Protein AF-A0A1W0WNL1-F1 (afdb_monomer_lite)

Organism: Hypsibius exemplaris (NCBI:txid2072580)

pLDDT: mean 85.5, std 13.94, range [34.88, 98.44]

Foldseek 3Di:
DDPPVVVPDDDDDDLVCQLVVCCVVQLADPCLVVLVVVLLVLQQVLVVVLCVLVVVDDCVVLVHDPHSNPDALVNLVVSLVSQLPDPVFVDADPVRHTPDPSNNSSVVSNVSCPVRVSRSSVVSVVVCCCVPPVVVVVVVVVVVVVVVVVVVVVVVVVVVVVVVVVVVVVVVVLVVVVVVPQPCVPPVDDSVVSVVVVVVCVVVVVVVVCVVCVVCVVVVVVVVVVVVCVVVVPWDADPVGDTDDDDDDDD

Sequence (251 aa):
MASGDAQNIPIDIHLGQLSDWIVTRRHCPKDWIVNLQKIREKLAVLYPAVLTALPNLSVETEGLPQLASELTYLHCKTLSQALADTTEHGGKNLLGQYQSSVMKDLAEVLKLYEKDSIYLAETAQVLYRNITYDVPFLKKQMQKLDQTAAELSKKRTDSLKSATDFRDQYQKECASLHRWGCQAFSSGVDIRDELLTGAKILPQLYDNIATKTAVLEKVCRYVEEFITAVHKGEWVKDQSGKSIFAFIYII

InterPro domains:
  IPR008491 CDK5 regulatory subunit-associated protein 3 [PF05600] (7-236)
  IPR008491 CDK5 regulatory subunit-associated protein 3 [PTHR14894] (5-233)

Radius of gyration: 50.92 Å; chains: 1; bounding box: 112×49×144 Å

Secondary structure (DSSP, 8-state):
--TTGGG-PPPP--GGGHHHHHHHTTSS-TTHHHHHHHHHHHHHHHHHHHHHH-TT--TTTTT--SSGGG--HHHHHHHHHHHHHSTTTS-B-TTS-BSSHHHHHHHHHHHHHHGGGHHHHHHHHHHHHIIIIIHHHHHHHHHHHHHHHHHHHHHHHHHHHHHHHHHHHHHHHHHHHHHTT--HHHHT--HHHHHHHHHTTHHHHHHHHHHHHTHHHHHHHHHHHHHHHHHHT--EE-TTS-EE-------

Structure (mmCIF, N/CA/C/O backbone):
data_AF-A0A1W0WNL1-F1
#
_entry.id   AF-A0A1W0WNL1-F1
#
loop_
_atom_site.group_PDB
_atom_site.id
_atom_site.type_symbol
_atom_site.label_atom_id
_atom_site.label_alt_id
_atom_site.label_comp_id
_atom_site.label_asym_id
_atom_site.label_entity_id
_atom_site.label_seq_id
_atom_site.pdbx_PDB_ins_code
_atom_site.Cartn_x
_atom_site.Cartn_y
_atom_site.Cartn_z
_atom_site.occupancy
_atom_site.B_iso_or_equiv
_atom_site.auth_seq_id
_atom_site.auth_comp_id
_atom_site.auth_asym_id
_atom_site.auth_atom_id
_atom_site.pdbx_PDB_model_num
ATOM 1 N N . MET A 1 1 ? -46.765 -24.151 13.493 1.00 47.38 1 MET A N 1
ATOM 2 C CA . MET A 1 1 ? -45.473 -23.705 12.931 1.00 47.38 1 MET A CA 1
ATOM 3 C C . MET A 1 1 ? -44.510 -23.575 14.089 1.00 47.38 1 MET A C 1
ATOM 5 O O . MET A 1 1 ? -44.872 -22.951 15.081 1.00 47.38 1 MET A O 1
ATOM 9 N N . ALA A 1 2 ? -43.402 -24.310 14.036 1.00 46.94 2 ALA A N 1
ATOM 10 C CA . ALA A 1 2 ? -42.512 -24.494 15.172 1.00 46.94 2 ALA A CA 1
ATOM 11 C C . ALA A 1 2 ? -41.805 -23.172 15.502 1.00 46.94 2 ALA A C 1
ATOM 13 O O . ALA A 1 2 ? -41.370 -22.445 14.614 1.00 46.94 2 ALA A O 1
ATOM 14 N N . SER A 1 3 ? -41.6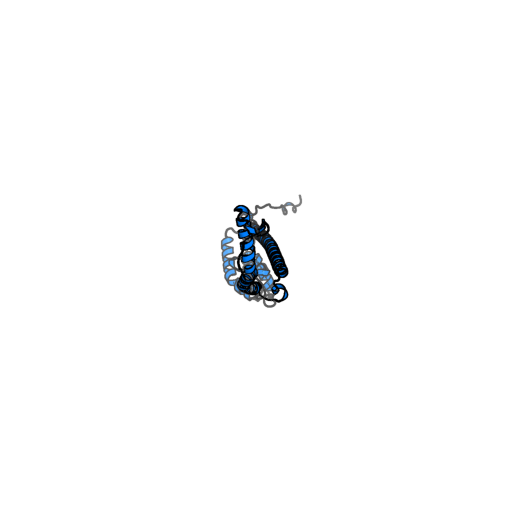83 -22.869 16.787 1.00 54.84 3 SER A N 1
ATOM 15 C CA . SER A 1 3 ? -41.098 -21.649 17.356 1.00 54.84 3 SER A CA 1
ATOM 16 C C . SER A 1 3 ? -39.624 -21.389 16.991 1.00 54.84 3 SER A C 1
ATOM 18 O O . SER A 1 3 ? -39.095 -20.345 17.363 1.00 54.84 3 SER A O 1
ATOM 20 N N . GLY A 1 4 ? -38.969 -22.295 16.254 1.00 56.66 4 GLY A N 1
ATOM 21 C CA . GLY A 1 4 ? -37.593 -22.146 15.768 1.00 56.66 4 GLY A CA 1
ATOM 22 C C . GLY A 1 4 ? -37.453 -21.377 14.447 1.00 56.66 4 GLY A C 1
ATOM 23 O O . GLY A 1 4 ? -36.440 -20.712 14.248 1.00 56.66 4 GLY A O 1
ATOM 24 N N . ASP A 1 5 ? -38.467 -21.386 13.574 1.00 57.69 5 ASP A N 1
ATOM 25 C CA . ASP A 1 5 ? -38.330 -20.827 12.214 1.00 57.69 5 ASP A CA 1
ATOM 26 C C . ASP A 1 5 ? -38.381 -19.288 12.184 1.00 57.69 5 ASP A C 1
ATOM 28 O O . ASP A 1 5 ? -37.849 -18.654 11.277 1.00 57.69 5 ASP A O 1
ATOM 32 N N . ALA A 1 6 ? -38.975 -18.663 13.205 1.00 61.12 6 ALA A N 1
ATOM 33 C CA . ALA A 1 6 ? -39.085 -17.206 13.304 1.00 61.12 6 ALA A CA 1
ATOM 34 C C . ALA A 1 6 ? -37.787 -16.511 13.767 1.00 61.12 6 ALA A C 1
ATOM 36 O O . ALA A 1 6 ? -37.676 -15.294 13.634 1.00 61.12 6 ALA A O 1
ATOM 37 N N . GLN A 1 7 ? -36.812 -17.249 14.314 1.00 67.12 7 GLN A N 1
ATOM 38 C CA . GLN A 1 7 ? -35.548 -16.679 14.812 1.00 67.12 7 GLN A CA 1
ATOM 39 C C . GLN A 1 7 ? -34.452 -16.576 13.738 1.00 67.12 7 GLN A C 1
ATOM 41 O O . GLN A 1 7 ? -33.503 -15.823 13.926 1.00 67.12 7 GLN A O 1
ATOM 46 N N . ASN A 1 8 ? -34.596 -17.272 12.606 1.00 73.94 8 ASN A N 1
ATOM 47 C CA . ASN A 1 8 ? -33.598 -17.336 11.528 1.00 73.94 8 ASN A CA 1
ATOM 48 C C . ASN A 1 8 ? -34.054 -16.627 10.242 1.00 73.94 8 ASN A C 1
ATOM 50 O O . ASN A 1 8 ? -33.725 -17.043 9.131 1.00 73.94 8 ASN A O 1
ATOM 54 N N . ILE A 1 9 ? -34.824 -15.548 10.377 1.00 82.25 9 ILE A N 1
ATOM 55 C CA . ILE A 1 9 ? -35.233 -14.746 9.223 1.00 82.25 9 ILE A CA 1
ATOM 56 C C . ILE A 1 9 ? -34.030 -13.898 8.780 1.00 82.25 9 ILE A C 1
ATOM 58 O O . ILE A 1 9 ? -33.530 -13.105 9.584 1.00 82.25 9 ILE A O 1
ATOM 62 N N . PRO A 1 10 ? -33.550 -14.034 7.528 1.00 84.38 10 PRO A N 1
ATOM 63 C CA . PRO A 1 10 ? -32.455 -13.214 7.034 1.00 84.38 10 PRO A CA 1
ATOM 64 C C . PRO A 1 10 ? -32.882 -11.744 7.013 1.00 84.38 10 PRO A C 1
ATOM 66 O O . PRO A 1 10 ? -33.944 -11.398 6.493 1.00 84.38 10 PRO A O 1
ATOM 69 N N . ILE A 1 11 ? -32.048 -10.879 7.588 1.00 85.06 11 ILE A N 1
ATOM 70 C CA . ILE A 1 11 ? -32.252 -9.432 7.571 1.00 85.06 11 ILE A CA 1
ATOM 71 C C . ILE A 1 11 ? -31.339 -8.852 6.498 1.00 85.06 11 ILE A C 1
ATOM 73 O O . ILE A 1 11 ? -30.117 -8.937 6.612 1.00 85.06 11 ILE A O 1
ATOM 77 N N . ASP A 1 12 ? -31.940 -8.254 5.474 1.00 90.88 12 ASP A N 1
ATOM 78 C CA . ASP A 1 12 ? -31.212 -7.477 4.476 1.00 90.88 12 ASP A CA 1
ATOM 79 C C . ASP A 1 12 ? -31.043 -6.034 4.969 1.00 90.88 12 ASP A C 1
ATOM 81 O O . ASP A 1 12 ? -32.001 -5.388 5.409 1.00 90.88 12 ASP A O 1
ATOM 85 N N . ILE A 1 13 ? -29.807 -5.544 4.947 1.00 92.12 13 ILE A N 1
ATOM 86 C CA . ILE A 1 13 ? -29.440 -4.210 5.417 1.00 92.12 13 ILE A CA 1
ATOM 87 C C . ILE A 1 13 ? -28.535 -3.587 4.366 1.00 92.12 13 ILE A C 1
ATOM 89 O O . ILE A 1 13 ? -27.446 -4.086 4.080 1.00 92.12 13 ILE A O 1
ATOM 93 N N . HIS A 1 14 ? -28.951 -2.438 3.838 1.00 94.06 14 HIS A N 1
ATOM 94 C CA . HIS A 1 14 ? -28.109 -1.660 2.943 1.00 94.06 14 HIS A CA 1
ATOM 95 C C . HIS A 1 14 ? -26.817 -1.240 3.661 1.00 94.06 14 HIS A C 1
ATOM 97 O O . HIS A 1 14 ? -26.867 -0.593 4.709 1.00 94.06 14 HIS A O 1
ATOM 103 N N . LEU A 1 15 ? -25.655 -1.545 3.075 1.00 92.94 15 LEU A N 1
ATOM 104 C CA . LEU A 1 15 ? -24.349 -1.340 3.712 1.00 92.94 15 LEU A CA 1
ATOM 105 C C . LEU A 1 15 ? -24.132 0.102 4.202 1.00 92.94 15 LEU A C 1
ATOM 107 O O . LEU A 1 15 ? -23.668 0.311 5.319 1.00 92.94 15 LEU A O 1
ATOM 111 N N . GLY A 1 16 ? -24.516 1.100 3.399 1.00 93.31 16 GLY A N 1
ATOM 112 C CA . GLY A 1 16 ? -24.395 2.516 3.773 1.00 93.31 16 GLY A CA 1
ATOM 113 C C . GLY A 1 16 ? -25.289 2.950 4.938 1.00 93.31 16 GLY A C 1
ATOM 114 O O . GLY A 1 16 ? -25.077 4.019 5.494 1.00 93.31 16 GLY A O 1
ATOM 115 N N . GLN A 1 17 ? -26.268 2.127 5.320 1.00 94.44 17 GLN A N 1
ATOM 116 C CA . GLN A 1 17 ? -27.150 2.353 6.467 1.00 94.44 17 GLN A CA 1
ATOM 117 C C . GLN A 1 17 ? -26.835 1.411 7.636 1.00 94.44 17 GLN A C 1
ATOM 119 O O . GLN A 1 17 ? -27.520 1.465 8.651 1.00 94.44 17 GLN A O 1
ATOM 124 N N . LEU A 1 18 ? -25.817 0.547 7.531 1.00 94.69 18 LEU A N 1
ATOM 125 C CA . LEU A 1 18 ? -25.545 -0.483 8.536 1.00 94.69 18 LEU A CA 1
ATOM 126 C C . LEU A 1 18 ? -25.246 0.115 9.919 1.00 94.69 18 LEU A C 1
ATOM 128 O O . LEU A 1 18 ? -25.804 -0.343 10.912 1.00 94.69 18 LEU A O 1
ATOM 132 N N . SER A 1 19 ? -24.418 1.162 9.988 1.00 92.06 19 SER A N 1
ATOM 133 C CA . SER A 1 19 ? -24.106 1.840 11.258 1.00 92.06 19 SER A CA 1
ATOM 134 C C . SER A 1 19 ? -25.360 2.471 11.886 1.00 92.06 19 SER A C 1
ATOM 136 O O . SER A 1 19 ? -25.667 2.221 13.054 1.00 92.06 19 SER A O 1
ATOM 138 N N . ASP A 1 20 ? -26.162 3.184 11.089 1.00 92.19 20 ASP A N 1
ATOM 139 C CA . ASP A 1 20 ? -27.424 3.786 11.541 1.00 92.19 20 ASP A CA 1
ATOM 140 C C . ASP A 1 20 ? -28.455 2.734 11.964 1.00 92.19 20 ASP A C 1
ATOM 142 O O . ASP A 1 20 ? -29.199 2.930 12.930 1.00 92.19 20 ASP A O 1
ATOM 146 N N . TRP A 1 21 ? -28.497 1.598 11.268 1.00 94.94 21 TRP A N 1
ATOM 147 C CA . TRP A 1 21 ? -29.369 0.475 11.591 1.00 94.94 21 TRP A CA 1
ATOM 148 C C . TRP A 1 21 ? -29.008 -0.123 12.955 1.00 94.94 21 TRP A C 1
ATOM 150 O O . TRP A 1 21 ? -29.901 -0.312 13.787 1.00 94.94 21 TRP A O 1
ATOM 160 N N . ILE A 1 22 ? -27.712 -0.335 13.226 1.00 94.69 22 ILE A N 1
ATOM 161 C CA . ILE A 1 22 ? -27.199 -0.830 14.518 1.00 94.69 22 ILE A CA 1
ATOM 162 C C . ILE A 1 22 ? -27.647 0.102 15.656 1.00 94.69 22 ILE A C 1
ATOM 164 O O . ILE A 1 22 ? -28.156 -0.362 16.681 1.00 94.69 22 ILE A O 1
ATOM 168 N N . VAL A 1 23 ? -27.524 1.418 15.465 1.00 94.75 23 VAL A N 1
ATOM 169 C CA . VAL A 1 23 ? -27.924 2.418 16.468 1.00 94.75 23 VAL A CA 1
ATOM 170 C C . VAL A 1 23 ? -29.446 2.482 16.636 1.00 94.75 23 VAL A C 1
ATOM 172 O O . VAL A 1 23 ? -29.958 2.487 17.757 1.00 94.75 23 VAL A O 1
ATOM 175 N N . THR A 1 24 ? -30.204 2.481 15.538 1.00 94.69 24 THR A N 1
ATOM 176 C CA . THR A 1 24 ? -31.676 2.583 15.555 1.00 94.69 24 THR A CA 1
ATOM 177 C C . THR A 1 24 ? -32.325 1.381 16.242 1.00 94.69 24 THR A C 1
ATOM 179 O O . THR A 1 24 ? -33.322 1.527 16.952 1.00 94.69 24 THR A O 1
ATOM 182 N N . ARG A 1 25 ? -31.733 0.193 16.089 1.00 94.00 25 ARG A N 1
ATOM 183 C CA . ARG A 1 25 ? -32.159 -1.043 16.764 1.00 94.00 25 ARG A CA 1
ATOM 184 C C . ARG A 1 25 ? -31.628 -1.184 18.190 1.00 94.00 25 ARG A C 1
ATOM 186 O O . ARG A 1 25 ? -31.948 -2.169 18.845 1.00 94.00 25 ARG A O 1
ATOM 193 N N . ARG A 1 26 ? -30.900 -0.181 18.697 1.00 93.94 26 ARG A N 1
ATOM 194 C CA . ARG A 1 26 ? -30.325 -0.145 20.052 1.00 93.94 26 ARG A CA 1
ATOM 195 C C . ARG A 1 26 ? -29.300 -1.252 20.316 1.00 93.94 26 ARG A C 1
ATOM 197 O O . ARG A 1 26 ? -29.109 -1.637 21.465 1.00 93.94 26 ARG A O 1
ATOM 204 N N . HIS A 1 27 ? -28.623 -1.741 19.276 1.00 92.75 27 HIS A N 1
ATOM 205 C CA . HIS A 1 27 ? -27.454 -2.608 19.449 1.00 92.75 27 HIS A CA 1
ATOM 206 C C . HIS A 1 27 ? -26.227 -1.815 19.915 1.00 92.75 27 HIS A C 1
ATOM 208 O O . HIS A 1 27 ? -25.358 -2.377 20.570 1.00 92.75 27 HIS A O 1
ATOM 214 N N . CYS A 1 28 ? -26.176 -0.519 19.598 1.00 95.94 28 CYS A N 1
ATOM 215 C CA . CYS A 1 28 ? -25.133 0.413 20.012 1.00 95.94 28 CYS A CA 1
ATOM 216 C C . CYS A 1 28 ? -25.778 1.766 20.375 1.00 95.94 28 CYS A C 1
ATOM 218 O O . CYS A 1 28 ? -26.779 2.143 19.752 1.00 95.94 28 CYS A O 1
ATOM 220 N N . PRO A 1 29 ? -25.286 2.498 21.388 1.00 95.31 29 PRO A N 1
ATOM 221 C CA . PRO A 1 29 ? -25.896 3.751 21.814 1.00 95.31 29 PRO A CA 1
ATOM 222 C C . PRO A 1 29 ? -25.603 4.882 20.819 1.00 95.31 29 PRO A C 1
ATOM 224 O O . PRO A 1 29 ? -24.644 4.834 20.058 1.00 95.31 29 PRO A O 1
ATOM 227 N N . LYS A 1 30 ? -26.428 5.934 20.812 1.00 94.88 30 LYS A N 1
ATOM 228 C CA . LYS A 1 30 ? -26.287 7.051 19.853 1.00 94.88 30 LYS A CA 1
ATOM 229 C C . LYS A 1 30 ? -24.980 7.834 20.015 1.00 94.88 30 LYS A C 1
ATOM 231 O O . LYS A 1 30 ? -24.480 8.388 19.044 1.00 94.88 30 LYS A O 1
ATOM 236 N N . ASP A 1 31 ? -24.434 7.880 21.223 1.00 95.06 31 ASP A N 1
ATOM 237 C CA . ASP A 1 31 ? -23.182 8.552 21.579 1.00 95.06 31 ASP A CA 1
ATOM 238 C C . ASP A 1 31 ? -21.946 7.650 21.404 1.00 95.06 31 ASP A C 1
ATOM 240 O O . ASP A 1 31 ? -20.865 7.980 21.897 1.00 95.06 31 ASP A O 1
ATOM 244 N N . TRP A 1 32 ? -22.064 6.529 20.680 1.00 95.62 32 TRP A N 1
ATOM 245 C CA . TRP A 1 32 ? -20.957 5.595 20.457 1.00 95.62 32 TRP A CA 1
ATOM 246 C C . TRP A 1 32 ? -19.703 6.262 19.881 1.00 95.62 32 TRP A C 1
ATOM 248 O O . TRP A 1 32 ? -18.608 5.855 20.243 1.00 95.62 32 TRP A O 1
ATOM 258 N N . ILE A 1 33 ? -19.833 7.314 19.062 1.00 94.94 33 ILE A N 1
ATOM 259 C CA . ILE A 1 33 ? -18.692 8.072 18.515 1.00 94.94 33 ILE A CA 1
ATOM 260 C C . ILE A 1 33 ? -17.891 8.748 19.636 1.00 94.94 33 ILE A C 1
ATOM 262 O O . ILE A 1 33 ? -16.662 8.720 19.632 1.00 94.94 33 ILE A O 1
ATOM 266 N N . VAL A 1 34 ? -18.574 9.320 20.632 1.00 96.31 34 VAL A N 1
ATOM 267 C CA . VAL A 1 34 ? -17.929 9.961 21.790 1.00 96.31 34 VAL A CA 1
ATOM 268 C C . VAL A 1 34 ? -17.231 8.911 22.650 1.00 96.31 34 VAL A C 1
ATOM 270 O O . VAL A 1 34 ? -16.126 9.136 23.141 1.00 96.31 34 VAL A O 1
ATOM 273 N N . ASN A 1 35 ? -17.850 7.744 22.823 1.00 95.88 35 ASN A N 1
ATOM 274 C CA . ASN A 1 35 ? -17.244 6.655 23.584 1.00 95.88 35 ASN A CA 1
ATOM 275 C C . ASN A 1 35 ? -16.074 6.010 22.827 1.00 95.88 35 ASN A C 1
ATOM 277 O O . ASN A 1 35 ? -15.049 5.717 23.438 1.00 95.88 35 ASN A O 1
ATOM 281 N N . LEU A 1 36 ? -16.164 5.898 21.501 1.00 96.06 36 LEU A N 1
ATOM 282 C CA . LEU A 1 36 ? -15.061 5.481 20.643 1.00 96.06 36 LEU A CA 1
ATOM 283 C C . LEU A 1 36 ? -13.877 6.444 20.746 1.00 96.06 36 LEU A C 1
ATOM 285 O O . LEU A 1 36 ? -12.738 5.999 20.838 1.00 96.06 36 LEU A O 1
ATOM 289 N N . GLN A 1 37 ? -14.128 7.753 20.791 1.00 96.25 37 GLN A N 1
ATOM 290 C CA . GLN A 1 37 ? -13.069 8.748 20.940 1.00 96.25 37 GLN A CA 1
ATOM 291 C C . GLN A 1 37 ? -12.274 8.552 22.243 1.00 96.25 37 GLN A C 1
ATOM 293 O O . GLN A 1 37 ? -11.046 8.529 22.210 1.00 96.25 37 GLN A O 1
ATOM 298 N N . LYS A 1 38 ? -12.954 8.284 23.365 1.00 95.88 38 LYS A N 1
ATOM 299 C CA . LYS A 1 38 ? -12.290 7.948 24.642 1.00 95.88 38 LYS A CA 1
ATOM 300 C C . LYS A 1 38 ? -11.438 6.680 24.534 1.00 95.88 38 LYS A C 1
ATOM 302 O O . LYS A 1 38 ? -10.350 6.603 25.101 1.00 95.88 38 LYS A O 1
ATOM 307 N N . ILE A 1 39 ? -11.923 5.675 23.802 1.00 96.44 39 ILE A N 1
ATOM 308 C CA . ILE A 1 39 ? -11.170 4.438 23.559 1.00 96.44 39 ILE A CA 1
ATOM 309 C C . ILE A 1 39 ? -9.912 4.728 22.732 1.00 96.44 39 ILE A C 1
ATOM 311 O O . ILE A 1 39 ? -8.833 4.242 23.070 1.00 96.44 39 ILE A O 1
ATOM 315 N N . ARG A 1 40 ? -10.026 5.556 21.689 1.00 95.81 40 ARG A N 1
ATOM 316 C CA . ARG A 1 40 ? -8.898 5.966 20.839 1.00 95.81 40 ARG A CA 1
ATOM 317 C C . ARG A 1 40 ? -7.849 6.764 21.601 1.00 95.81 40 ARG A C 1
ATOM 319 O O . ARG A 1 40 ? -6.662 6.543 21.395 1.00 95.81 40 ARG A O 1
ATOM 326 N N . GLU A 1 41 ? -8.265 7.629 22.518 1.00 95.75 41 GLU A N 1
ATOM 327 C CA . GLU A 1 41 ? -7.354 8.356 23.410 1.00 95.75 41 GLU A CA 1
ATOM 328 C C . GLU A 1 41 ? -6.567 7.399 24.314 1.00 95.75 41 GLU A C 1
ATOM 330 O O . GLU A 1 41 ? -5.346 7.518 24.423 1.00 95.75 41 GLU A O 1
ATOM 335 N N . LYS A 1 42 ? -7.229 6.386 24.891 1.00 95.50 42 LYS A N 1
ATOM 336 C CA . LYS A 1 42 ? -6.549 5.339 25.675 1.00 95.50 42 LYS A CA 1
ATOM 337 C C . LYS A 1 42 ? -5.587 4.519 24.811 1.00 95.50 42 LYS A C 1
ATOM 339 O O . LYS A 1 42 ? -4.469 4.233 25.236 1.00 95.50 42 LYS A O 1
ATOM 344 N N . LEU A 1 43 ? -5.995 4.173 23.589 1.00 95.62 43 LEU A N 1
ATOM 345 C CA . LEU A 1 43 ? -5.156 3.454 22.628 1.00 95.62 43 LEU A CA 1
ATOM 346 C C . LEU A 1 43 ? -3.927 4.253 22.196 1.00 95.62 43 LEU A C 1
ATOM 348 O O . LEU A 1 43 ? -2.856 3.667 22.072 1.00 95.62 43 LEU A O 1
ATOM 352 N N . ALA A 1 44 ? -4.049 5.567 22.011 1.00 95.06 44 ALA A N 1
ATOM 353 C CA . ALA A 1 44 ? -2.931 6.425 21.623 1.00 95.06 44 ALA A CA 1
ATOM 354 C C . ALA A 1 44 ? -1.779 6.378 22.637 1.00 95.06 44 ALA A C 1
ATOM 356 O O . ALA A 1 44 ? -0.615 6.365 22.244 1.00 95.06 44 ALA A O 1
ATOM 357 N N . VAL A 1 45 ? -2.103 6.296 23.930 1.00 94.94 45 VAL A N 1
ATOM 358 C CA . VAL A 1 45 ? -1.110 6.166 25.007 1.00 94.94 45 VAL A CA 1
ATOM 359 C C . VAL A 1 45 ? -0.591 4.730 25.128 1.00 94.94 45 VAL A C 1
ATOM 361 O O . VAL A 1 45 ? 0.596 4.520 25.364 1.00 94.94 45 VAL A O 1
ATOM 364 N N . LEU A 1 46 ? -1.464 3.733 24.957 1.00 94.56 46 LEU A N 1
ATOM 365 C CA . LEU A 1 46 ? -1.130 2.319 25.151 1.00 94.56 46 LEU A CA 1
ATOM 366 C C . LEU A 1 46 ? -0.306 1.722 23.999 1.00 94.56 46 LEU A C 1
ATOM 368 O O . LEU A 1 46 ? 0.534 0.853 24.231 1.00 94.56 46 LEU A O 1
ATOM 372 N N . TYR A 1 47 ? -0.536 2.156 22.759 1.00 92.50 47 TYR A N 1
ATOM 373 C CA . TYR A 1 47 ? 0.012 1.486 21.578 1.00 92.50 47 TYR A CA 1
ATOM 374 C C . TYR A 1 47 ? 1.549 1.395 21.551 1.00 92.50 47 TYR A C 1
ATOM 376 O O . TYR A 1 47 ? 2.055 0.298 21.310 1.00 92.50 47 TYR A O 1
ATOM 384 N N . PRO A 1 48 ? 2.320 2.451 21.887 1.00 91.81 48 PRO A N 1
ATOM 385 C CA . PRO A 1 48 ? 3.781 2.351 21.952 1.00 91.81 48 PRO A CA 1
ATOM 386 C C . PRO A 1 48 ? 4.277 1.301 22.959 1.00 91.81 48 PRO A C 1
ATOM 388 O O . PRO A 1 48 ? 5.249 0.592 22.693 1.00 91.81 48 PRO A O 1
ATOM 391 N N . ALA A 1 49 ? 3.593 1.162 24.100 1.00 92.88 49 ALA A N 1
ATOM 392 C CA . ALA A 1 49 ? 3.928 0.154 25.103 1.00 92.88 49 ALA A CA 1
ATOM 393 C C . ALA A 1 49 ? 3.625 -1.267 24.600 1.00 92.88 49 ALA A C 1
ATOM 395 O O . ALA A 1 49 ? 4.413 -2.177 24.842 1.00 92.88 49 ALA A O 1
ATOM 396 N N . VAL A 1 50 ? 2.534 -1.450 23.844 1.00 92.50 50 VAL A N 1
ATOM 397 C CA . VAL A 1 50 ? 2.207 -2.734 23.196 1.00 92.50 50 VAL A CA 1
ATOM 398 C C . VAL A 1 50 ? 3.270 -3.125 22.171 1.00 92.50 50 VAL A C 1
ATOM 400 O O . VAL A 1 50 ? 3.715 -4.268 22.178 1.00 92.50 50 VAL A O 1
ATOM 403 N N . LEU A 1 51 ? 3.721 -2.188 21.334 1.00 90.25 51 LEU A N 1
ATOM 404 C CA . LEU A 1 51 ? 4.785 -2.454 20.358 1.00 90.25 51 LEU A CA 1
ATOM 405 C C . LEU A 1 51 ? 6.124 -2.774 21.036 1.00 90.25 51 LEU A C 1
ATOM 407 O O . LEU A 1 51 ? 6.856 -3.643 20.579 1.00 90.25 51 LEU A O 1
ATOM 411 N N . THR A 1 52 ? 6.422 -2.127 22.165 1.00 91.56 52 THR A N 1
ATOM 412 C CA . THR A 1 52 ? 7.630 -2.424 22.955 1.00 91.56 52 THR A CA 1
ATOM 413 C C . THR A 1 52 ? 7.572 -3.822 23.578 1.00 91.56 52 THR A C 1
ATOM 415 O O . THR A 1 52 ? 8.579 -4.521 23.618 1.00 91.56 52 THR A O 1
ATOM 418 N N . ALA A 1 53 ? 6.387 -4.242 24.029 1.00 90.69 53 ALA A N 1
ATOM 419 C CA . ALA A 1 53 ? 6.128 -5.581 24.559 1.00 90.69 53 ALA A CA 1
ATOM 420 C C . ALA A 1 53 ? 6.122 -6.678 23.474 1.00 90.69 53 ALA A C 1
ATOM 422 O O . ALA A 1 53 ? 6.213 -7.862 23.788 1.00 90.69 53 ALA A O 1
ATOM 423 N N . LEU A 1 54 ? 6.029 -6.296 22.196 1.00 89.25 54 LEU A N 1
ATOM 424 C CA . LEU A 1 54 ? 6.045 -7.193 21.042 1.00 89.25 54 LEU A CA 1
ATOM 425 C C . LEU A 1 54 ? 7.155 -6.794 20.049 1.00 89.25 54 LEU A C 1
ATOM 427 O O . LEU A 1 54 ? 6.863 -6.434 18.910 1.00 89.25 54 LEU A O 1
ATOM 431 N N . PRO A 1 55 ? 8.443 -6.889 20.430 1.00 85.25 55 PRO A N 1
ATOM 432 C CA . PRO A 1 55 ? 9.547 -6.367 19.618 1.00 85.25 55 PRO A CA 1
ATOM 433 C C . PRO A 1 55 ? 9.728 -7.089 18.272 1.00 85.25 55 PRO A C 1
ATOM 435 O O . PRO A 1 55 ? 10.304 -6.528 17.346 1.00 85.25 55 PRO A O 1
ATOM 438 N N . ASN A 1 56 ? 9.233 -8.325 18.154 1.00 84.31 56 ASN A N 1
ATOM 439 C CA . ASN A 1 56 ? 9.308 -9.127 16.927 1.00 84.31 56 ASN A CA 1
ATOM 440 C C . ASN A 1 56 ? 8.070 -8.980 16.029 1.00 84.31 56 ASN A C 1
ATOM 442 O O . ASN A 1 56 ? 8.014 -9.585 14.959 1.00 84.31 56 ASN A O 1
ATOM 446 N N . LEU A 1 57 ? 7.062 -8.220 16.462 1.00 84.38 57 LEU A N 1
ATOM 447 C CA . LEU A 1 57 ? 5.850 -7.994 15.691 1.00 84.38 57 LEU A CA 1
ATOM 448 C C . LEU A 1 57 ? 6.134 -6.958 14.607 1.00 84.38 57 LEU A C 1
ATOM 450 O O . LEU A 1 57 ? 6.315 -5.773 14.886 1.00 84.38 57 LEU A O 1
ATOM 454 N N . SER A 1 58 ? 6.149 -7.400 13.354 1.00 83.12 58 SER A N 1
ATOM 455 C CA . SER A 1 58 ? 6.192 -6.475 12.229 1.00 83.12 58 SER A CA 1
ATOM 456 C C . SER A 1 58 ? 4.778 -5.994 11.917 1.00 83.12 58 SER A C 1
ATOM 458 O O . SER A 1 58 ? 3.910 -6.753 11.488 1.00 83.12 58 SER A O 1
ATOM 460 N N . VAL A 1 59 ? 4.562 -4.697 12.137 1.00 81.25 59 VAL A N 1
ATOM 461 C CA . VAL A 1 59 ? 3.294 -4.001 11.880 1.00 81.25 59 VAL A CA 1
ATOM 462 C C . VAL A 1 59 ? 2.822 -4.232 10.438 1.00 81.25 59 VAL A C 1
ATOM 464 O O . VAL A 1 59 ? 1.641 -4.468 10.204 1.00 81.25 59 VAL A O 1
ATOM 467 N N . GLU A 1 60 ? 3.751 -4.247 9.479 1.00 78.69 60 GLU A N 1
ATOM 468 C CA . GLU A 1 60 ? 3.451 -4.420 8.054 1.00 78.69 60 GLU A CA 1
ATOM 469 C C . GLU A 1 60 ? 3.009 -5.845 7.707 1.00 78.69 60 GLU A C 1
ATOM 471 O O . GLU A 1 60 ? 2.035 -6.024 6.977 1.00 78.69 60 GLU A O 1
ATOM 476 N N . THR A 1 61 ? 3.697 -6.867 8.229 1.00 78.06 61 THR A N 1
ATOM 477 C CA . THR A 1 61 ? 3.366 -8.268 7.912 1.00 78.06 61 THR A CA 1
ATOM 478 C C . THR A 1 61 ? 2.079 -8.722 8.587 1.00 78.06 61 THR A C 1
ATOM 480 O O . THR A 1 61 ? 1.365 -9.552 8.036 1.00 78.06 61 THR A O 1
ATOM 483 N N . GLU A 1 62 ? 1.767 -8.154 9.750 1.00 80.75 62 GLU A N 1
ATOM 484 C CA . GLU A 1 62 ? 0.572 -8.472 10.540 1.00 80.75 62 GLU A CA 1
ATOM 485 C C . GLU A 1 62 ? -0.644 -7.607 10.161 1.00 80.75 62 GLU A C 1
ATOM 487 O O . GLU A 1 62 ? -1.710 -7.721 10.766 1.00 80.75 62 GLU A O 1
ATOM 492 N N . GLY A 1 63 ? -0.502 -6.726 9.161 1.00 83.00 63 GLY A N 1
ATOM 493 C CA . G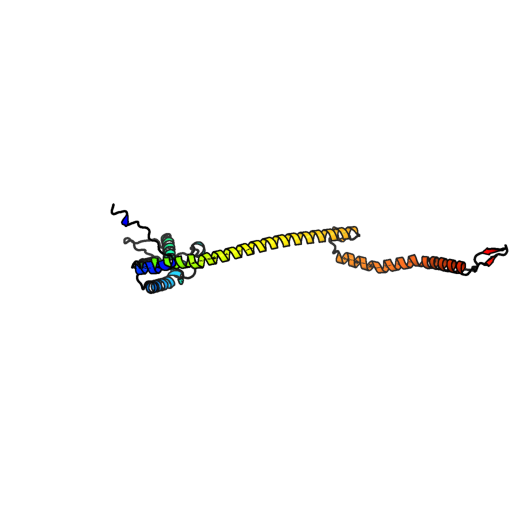LY A 1 63 ? -1.581 -5.849 8.699 1.00 83.00 63 GLY A CA 1
ATOM 494 C C . GLY A 1 63 ? -2.056 -4.853 9.760 1.00 83.00 63 GLY A C 1
ATOM 495 O O . GLY A 1 63 ? -3.210 -4.423 9.732 1.00 83.00 63 GLY A O 1
ATOM 496 N N . LEU A 1 64 ? -1.191 -4.503 10.710 1.00 87.62 64 LEU A N 1
ATOM 497 C CA . LEU A 1 64 ? -1.481 -3.520 11.743 1.00 87.62 64 LEU A CA 1
ATOM 498 C C . LEU A 1 64 ? -1.232 -2.103 11.204 1.00 87.62 64 LEU A C 1
ATOM 500 O O . LEU A 1 64 ? -0.337 -1.885 10.387 1.00 87.62 64 LEU A O 1
ATOM 504 N N . PRO A 1 65 ? -1.998 -1.103 11.657 1.00 86.06 65 PRO A N 1
ATOM 505 C CA . PRO A 1 65 ? -1.750 0.278 11.278 1.00 86.06 65 PRO A CA 1
ATOM 506 C C . PRO A 1 65 ? -0.521 0.846 11.998 1.00 86.06 65 PRO A C 1
ATOM 508 O O . PRO A 1 65 ? -0.271 0.556 13.169 1.00 86.06 65 PRO A O 1
ATOM 511 N N . GLN A 1 66 ? 0.219 1.733 11.331 1.00 81.88 66 GLN A N 1
ATOM 512 C CA . GLN A 1 66 ? 1.352 2.433 11.952 1.00 81.88 66 GLN A CA 1
ATOM 513 C C . GLN A 1 66 ? 0.893 3.455 13.002 1.00 81.88 66 GLN A C 1
ATOM 515 O O . GLN A 1 66 ? 1.574 3.683 14.001 1.00 81.88 66 GLN A O 1
ATOM 520 N N . LEU A 1 67 ? -0.271 4.071 12.789 1.00 87.12 67 LEU A N 1
ATOM 521 C CA . LEU A 1 67 ? -0.823 5.103 13.660 1.00 87.12 67 LEU A CA 1
ATOM 522 C C . LEU A 1 67 ? -1.840 4.504 14.634 1.00 87.12 67 LEU A C 1
ATOM 524 O O . LEU A 1 67 ? -2.785 3.828 14.231 1.00 87.12 67 LEU A O 1
ATOM 528 N N . ALA A 1 68 ? -1.718 4.845 15.919 1.00 88.88 68 ALA A N 1
ATOM 529 C CA . ALA A 1 68 ? -2.671 4.406 16.941 1.00 88.88 68 ALA A CA 1
ATOM 530 C C . ALA A 1 68 ? -4.119 4.847 16.645 1.00 88.88 68 ALA A C 1
ATOM 532 O O . ALA A 1 68 ? -5.065 4.156 17.010 1.00 88.88 68 ALA A O 1
ATOM 533 N N . SER A 1 69 ? -4.300 5.978 15.953 1.00 87.62 69 SER A N 1
ATOM 534 C CA . SER A 1 69 ? -5.611 6.510 15.554 1.00 87.62 69 SER A CA 1
ATOM 535 C C . SER A 1 69 ? -6.362 5.640 14.544 1.00 87.62 69 SER A C 1
ATOM 537 O O . SER A 1 69 ? -7.561 5.834 14.347 1.00 87.62 69 SER A O 1
ATOM 539 N N . GLU A 1 70 ? -5.665 4.718 13.884 1.00 90.19 70 GLU A N 1
ATOM 540 C CA . GLU A 1 70 ? -6.220 3.796 12.890 1.00 90.19 70 GLU A CA 1
ATOM 541 C C . GLU A 1 70 ? -6.455 2.390 13.464 1.00 90.19 70 GLU A C 1
ATOM 543 O O . GLU A 1 70 ? -7.007 1.519 12.785 1.00 90.19 70 GLU A O 1
ATOM 548 N N . LEU A 1 71 ? -6.065 2.150 14.722 1.00 93.56 71 LEU A N 1
ATOM 549 C CA . LEU A 1 71 ? -6.390 0.909 15.412 1.00 93.56 71 LEU A CA 1
ATOM 550 C C . LEU A 1 71 ? -7.901 0.779 15.583 1.00 93.56 71 LEU A C 1
ATOM 552 O O . LEU A 1 71 ? -8.606 1.739 15.883 1.00 93.56 71 LEU A O 1
ATOM 556 N N . THR A 1 72 ? -8.371 -0.451 15.423 1.00 95.00 72 THR A N 1
ATOM 557 C CA . THR A 1 72 ? -9.775 -0.831 15.568 1.00 95.00 72 THR A CA 1
ATOM 558 C C . THR A 1 72 ? -9.860 -1.956 16.584 1.00 95.00 72 THR A C 1
ATOM 560 O O . THR A 1 72 ? -8.845 -2.569 16.933 1.00 95.00 72 THR A O 1
ATOM 563 N N . TYR A 1 73 ? -11.074 -2.297 17.000 1.00 96.31 73 TYR A N 1
ATOM 564 C CA . TYR A 1 73 ? -11.314 -3.473 17.836 1.00 96.31 73 TYR A CA 1
ATOM 565 C C . TYR A 1 73 ? -10.635 -4.759 17.323 1.00 96.31 73 TYR A C 1
ATOM 567 O O . TYR A 1 73 ? -10.066 -5.514 18.115 1.00 96.31 73 TYR A O 1
ATOM 575 N N . LEU A 1 74 ? -10.661 -5.006 16.007 1.00 94.25 74 LEU A N 1
ATOM 576 C CA . LEU A 1 74 ? -10.062 -6.208 15.418 1.00 94.25 74 LEU A CA 1
ATOM 577 C C . LEU A 1 74 ? -8.540 -6.215 15.591 1.00 94.25 74 LEU A C 1
ATOM 579 O O . LEU A 1 74 ? -7.985 -7.227 16.010 1.00 94.25 74 LEU A O 1
ATOM 583 N N . HIS A 1 75 ? -7.885 -5.070 15.380 1.00 94.94 75 HIS A N 1
ATOM 584 C CA . HIS A 1 75 ? -6.450 -4.926 15.634 1.00 94.94 75 HIS A CA 1
ATOM 585 C C . HIS A 1 75 ? -6.120 -5.162 17.113 1.00 94.94 75 HIS A C 1
ATOM 587 O O . HIS A 1 75 ? -5.175 -5.879 17.433 1.00 94.94 75 HIS A O 1
ATOM 593 N N . CYS A 1 76 ? -6.928 -4.624 18.034 1.00 95.56 76 CYS A N 1
ATOM 594 C CA . CYS A 1 76 ? -6.746 -4.854 19.468 1.00 95.56 76 CYS A CA 1
ATOM 595 C C . CYS A 1 76 ? -6.875 -6.336 19.848 1.00 95.56 76 CYS A C 1
ATOM 597 O O . CYS A 1 76 ? -6.153 -6.798 20.730 1.00 95.56 76 CYS A O 1
ATOM 599 N N . LYS A 1 77 ? -7.760 -7.093 19.184 1.00 94.88 77 LYS A N 1
ATOM 600 C CA . LYS A 1 77 ? -7.866 -8.547 19.372 1.00 94.88 77 LYS A CA 1
ATOM 601 C C . LYS A 1 77 ? -6.612 -9.277 18.908 1.00 94.88 77 LYS A C 1
ATOM 603 O O . LYS A 1 77 ? -6.092 -10.080 19.679 1.00 94.88 77 LYS A O 1
ATOM 608 N N . THR A 1 78 ? -6.108 -8.966 17.716 1.00 93.25 78 THR A N 1
ATOM 609 C CA . THR A 1 78 ? -4.859 -9.546 17.196 1.00 93.25 78 THR A CA 1
ATOM 610 C C . THR A 1 78 ? -3.685 -9.251 18.128 1.00 93.25 78 THR A C 1
ATOM 612 O O . THR A 1 78 ? -2.968 -10.160 18.532 1.00 93.25 78 THR A O 1
ATOM 615 N N . LEU A 1 79 ? -3.540 -7.995 18.564 1.00 93.38 79 LEU A N 1
ATOM 616 C CA . LEU A 1 79 ? -2.500 -7.586 19.514 1.00 93.38 79 LEU A CA 1
ATOM 617 C C . LEU A 1 79 ? -2.627 -8.304 20.863 1.00 93.38 79 LEU A C 1
ATOM 619 O O . LEU A 1 79 ? -1.627 -8.687 21.463 1.00 93.38 79 LEU A O 1
ATOM 623 N N . SER A 1 80 ? -3.855 -8.510 21.344 1.00 93.50 80 SER A N 1
ATOM 624 C CA . SER A 1 80 ? -4.102 -9.224 22.597 1.00 93.50 80 SER A CA 1
ATOM 625 C C . SER A 1 80 ? -3.733 -10.702 22.496 1.00 93.50 80 SER A C 1
ATOM 627 O O . SER A 1 80 ? -3.171 -11.244 23.445 1.00 93.50 80 SER A O 1
ATOM 629 N N . GLN A 1 81 ? -4.000 -11.337 21.354 1.00 91.75 81 GLN A N 1
ATOM 630 C CA . GLN A 1 81 ? -3.566 -12.707 21.079 1.00 91.75 81 GLN A CA 1
ATOM 631 C C . GLN A 1 81 ? -2.037 -12.795 21.026 1.00 91.75 81 GLN A C 1
ATOM 633 O O . GLN A 1 81 ? -1.457 -13.569 21.780 1.00 91.75 81 GLN A O 1
ATOM 638 N N . ALA A 1 82 ? -1.381 -11.915 20.266 1.00 90.88 82 ALA A N 1
ATOM 639 C CA . ALA A 1 82 ? 0.080 -11.875 20.170 1.00 90.88 82 ALA A CA 1
ATOM 640 C C . ALA A 1 82 ? 0.769 -11.657 21.535 1.00 90.88 82 ALA A C 1
ATOM 642 O O . ALA A 1 82 ? 1.762 -12.314 21.855 1.00 90.88 82 ALA A O 1
ATOM 643 N N . LEU A 1 83 ? 0.223 -10.776 22.385 1.00 90.88 83 LEU A N 1
ATOM 644 C CA . LEU A 1 83 ? 0.712 -10.596 23.758 1.00 90.88 83 LEU A CA 1
ATOM 645 C C . LEU A 1 83 ? 0.500 -11.845 24.618 1.00 90.88 83 LEU A C 1
ATOM 647 O O . LEU A 1 83 ? 1.371 -12.192 25.412 1.00 90.88 83 LEU A O 1
ATOM 651 N N . ALA A 1 84 ? -0.644 -12.518 24.484 1.00 89.62 84 ALA A N 1
ATOM 652 C CA . ALA A 1 84 ? -0.941 -13.720 25.256 1.00 89.62 84 ALA A CA 1
ATOM 653 C C . ALA A 1 84 ? -0.028 -14.902 24.893 1.00 89.62 84 ALA A C 1
AT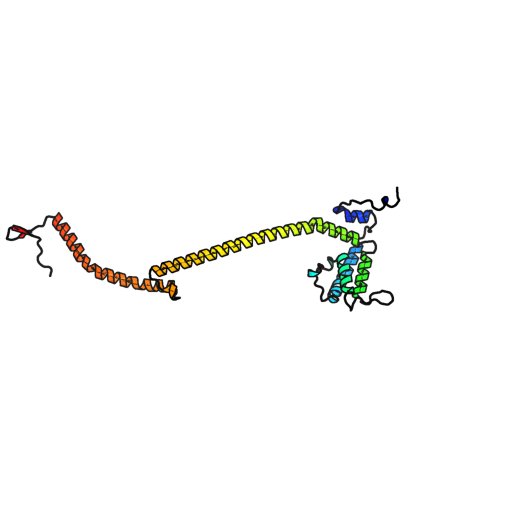OM 655 O O . ALA A 1 84 ? 0.299 -15.696 25.775 1.00 89.62 84 ALA A O 1
ATOM 656 N N . ASP A 1 85 ? 0.406 -14.986 23.636 1.00 87.75 85 ASP A N 1
ATOM 657 C CA . ASP A 1 85 ? 1.318 -16.028 23.153 1.00 87.75 85 ASP A CA 1
ATOM 658 C C . ASP A 1 85 ? 2.764 -15.819 23.639 1.00 87.75 85 ASP A C 1
ATOM 660 O O . ASP A 1 85 ? 3.578 -16.745 23.632 1.00 87.75 85 ASP A O 1
ATOM 664 N N . THR A 1 86 ? 3.089 -14.619 24.132 1.00 84.19 86 THR A N 1
ATOM 665 C CA . THR A 1 86 ? 4.386 -14.330 24.750 1.00 84.19 86 THR A CA 1
ATOM 666 C C . THR A 1 86 ? 4.429 -14.831 26.197 1.00 84.19 86 THR A C 1
ATOM 668 O O . THR A 1 86 ? 3.557 -14.521 27.014 1.00 84.19 86 THR A O 1
ATOM 671 N N . THR A 1 87 ? 5.496 -15.548 26.563 1.00 73.94 87 THR A N 1
ATOM 672 C CA . THR A 1 87 ? 5.682 -16.125 27.911 1.00 73.94 87 THR A CA 1
ATOM 673 C C . THR A 1 87 ? 5.680 -15.083 29.036 1.00 73.94 87 THR A C 1
ATOM 675 O O . THR A 1 87 ? 5.238 -15.378 30.144 1.00 73.94 87 THR A O 1
ATOM 678 N N . GLU A 1 88 ? 6.119 -13.855 28.754 1.00 79.69 88 GLU A N 1
ATOM 679 C CA . GLU A 1 88 ? 6.177 -12.741 29.709 1.00 79.69 88 GLU A CA 1
ATOM 680 C C . GLU A 1 88 ? 4.802 -12.114 30.011 1.00 79.69 88 GLU A C 1
ATOM 682 O O . GLU A 1 88 ? 4.587 -11.530 31.076 1.00 79.69 88 GLU A O 1
ATOM 687 N N . HIS A 1 89 ? 3.842 -12.218 29.087 1.00 81.00 89 HIS A N 1
ATOM 688 C CA . HIS A 1 89 ? 2.606 -11.429 29.141 1.00 81.00 89 HIS A CA 1
ATOM 689 C C . HIS A 1 89 ? 1.321 -12.269 29.173 1.00 81.00 89 HIS A C 1
ATOM 691 O O . HIS A 1 89 ? 0.290 -11.776 29.641 1.00 81.00 89 HIS A O 1
ATOM 697 N N . GLY A 1 90 ? 1.382 -13.551 28.796 1.00 76.00 90 GLY A N 1
ATOM 698 C CA . GLY A 1 90 ? 0.256 -14.491 28.864 1.00 76.00 90 GLY A CA 1
ATOM 699 C C . GLY A 1 90 ? -0.107 -14.991 30.269 1.00 76.00 90 GLY A C 1
ATOM 700 O O . GLY A 1 90 ? -1.186 -15.554 30.467 1.00 76.00 90 GLY A O 1
ATOM 701 N N . GLY A 1 91 ? 0.757 -14.771 31.266 1.00 83.62 91 GLY A N 1
ATOM 702 C CA . GLY A 1 91 ? 0.558 -15.250 32.635 1.00 83.62 91 GLY A CA 1
ATOM 703 C C . GLY A 1 91 ? -0.684 -14.660 33.315 1.00 83.62 91 GLY A C 1
ATOM 704 O O . GLY A 1 91 ? -0.831 -13.439 33.425 1.00 83.62 91 GLY A O 1
ATOM 705 N N . LYS A 1 92 ? -1.561 -15.531 33.831 1.00 85.50 92 LYS A N 1
ATOM 706 C CA . LYS A 1 92 ? -2.727 -15.166 34.655 1.00 85.50 92 LYS A CA 1
ATOM 707 C C . LYS A 1 92 ? -2.505 -15.545 36.121 1.00 85.50 92 LYS A C 1
ATOM 709 O O . LYS A 1 92 ? -1.766 -16.479 36.417 1.00 85.50 92 LYS A O 1
ATOM 714 N N . ASN A 1 93 ? -3.104 -14.804 37.048 1.00 85.38 93 ASN A N 1
ATOM 715 C CA . ASN A 1 93 ? -3.146 -15.171 38.466 1.00 85.38 93 ASN A CA 1
ATOM 716 C C . ASN A 1 93 ? -4.262 -16.203 38.738 1.00 85.38 93 ASN A C 1
ATOM 718 O O . ASN A 1 93 ? -5.051 -16.523 37.849 1.00 85.38 93 ASN A O 1
ATOM 722 N N . LEU A 1 94 ? -4.363 -16.703 39.977 1.00 83.88 94 LEU A N 1
ATOM 723 C CA . LEU A 1 94 ? -5.390 -17.680 40.393 1.00 83.88 94 LEU A CA 1
ATOM 724 C C . LEU A 1 94 ? -6.837 -17.188 40.192 1.00 83.88 94 LEU A C 1
ATOM 726 O O . LEU A 1 94 ? -7.758 -17.995 40.137 1.00 83.88 94 LEU A O 1
ATOM 730 N N . LEU A 1 95 ? -7.037 -15.874 40.060 1.00 83.69 95 LEU A N 1
ATOM 731 C CA . LEU A 1 95 ? -8.331 -15.242 39.786 1.00 83.69 95 LEU A CA 1
ATOM 732 C C . LEU A 1 95 ? -8.575 -15.017 38.281 1.00 83.69 95 LEU A C 1
ATOM 734 O O . LEU A 1 95 ? -9.529 -14.340 37.903 1.00 83.69 95 LEU A O 1
ATOM 738 N N . GLY A 1 96 ? -7.707 -15.541 37.409 1.00 80.25 96 GLY A N 1
ATOM 739 C CA . GLY A 1 96 ? -7.822 -15.429 35.954 1.00 80.25 96 GLY A CA 1
ATOM 740 C C . GLY A 1 96 ? -7.457 -14.056 35.379 1.00 80.25 96 GLY A C 1
ATOM 741 O O . GLY A 1 96 ? -7.686 -13.814 34.193 1.00 80.25 96 GLY A O 1
ATOM 742 N N . GLN A 1 97 ? -6.887 -13.153 36.179 1.00 82.75 97 GLN A N 1
ATOM 743 C CA . GLN A 1 97 ? -6.454 -11.830 35.728 1.00 82.75 97 GLN A CA 1
ATOM 744 C C . GLN A 1 97 ? -5.028 -11.894 35.183 1.00 82.75 97 GLN A C 1
ATOM 746 O O . GLN A 1 97 ? -4.164 -12.525 35.791 1.00 82.75 97 GLN A O 1
ATOM 751 N N . TYR A 1 98 ? -4.767 -11.209 34.070 1.00 86.94 98 TYR A N 1
ATOM 752 C CA . TYR A 1 98 ? -3.412 -11.066 33.534 1.00 86.94 98 TYR A CA 1
ATOM 753 C C . TYR A 1 98 ? -2.484 -10.415 34.554 1.00 86.94 98 TYR A C 1
ATOM 755 O O . TYR A 1 98 ? -2.930 -9.590 35.346 1.00 86.94 98 TYR A O 1
ATOM 763 N N . GLN A 1 99 ? -1.205 -10.782 34.552 1.00 84.38 99 GLN A N 1
ATOM 764 C CA . GLN A 1 99 ? -0.211 -10.200 35.458 1.00 84.38 99 GLN A CA 1
ATOM 765 C C . GLN A 1 99 ? 0.479 -8.972 34.843 1.00 84.38 99 GLN A C 1
ATOM 767 O O . GLN A 1 99 ? 0.671 -7.981 35.549 1.00 84.38 99 GLN A O 1
ATOM 772 N N . SER A 1 100 ? 0.743 -8.998 33.530 1.00 90.81 100 SER A N 1
ATOM 773 C CA . SER A 1 100 ? 1.319 -7.882 32.763 1.00 90.81 100 SER A CA 1
ATOM 774 C C . SER A 1 100 ? 0.409 -6.647 32.768 1.00 90.81 100 SER A C 1
ATOM 776 O O . SER A 1 100 ? -0.796 -6.758 32.531 1.00 90.81 100 SER A O 1
ATOM 778 N N . SER A 1 101 ? 0.983 -5.468 33.028 1.00 91.50 101 SER A N 1
ATOM 779 C CA . SER A 1 101 ? 0.269 -4.183 32.987 1.00 91.50 101 SER A CA 1
ATOM 780 C C . SER A 1 101 ? -0.272 -3.886 31.589 1.00 91.50 101 SER A C 1
ATOM 782 O O . SER A 1 101 ? -1.463 -3.636 31.444 1.00 91.50 101 SER A O 1
ATOM 784 N N . VAL A 1 102 ? 0.562 -4.038 30.556 1.00 94.19 102 VAL A N 1
ATOM 785 C CA . VAL A 1 102 ? 0.188 -3.805 29.151 1.00 94.19 102 VAL A CA 1
ATOM 786 C C . VAL A 1 102 ? -0.983 -4.700 28.736 1.00 94.19 102 VAL A C 1
ATOM 788 O O . VAL A 1 102 ? -1.937 -4.237 28.111 1.00 94.19 102 VAL A O 1
ATOM 791 N N . MET A 1 103 ? -0.965 -5.974 29.144 1.00 93.94 103 MET A N 1
ATOM 792 C CA . MET A 1 103 ? -2.056 -6.902 28.844 1.00 93.94 103 MET A CA 1
ATOM 793 C C . MET A 1 103 ? -3.349 -6.554 29.599 1.00 93.94 103 MET A C 1
ATOM 795 O O . MET A 1 103 ? -4.438 -6.678 29.038 1.00 93.94 103 MET A O 1
ATOM 799 N N . LYS A 1 104 ? -3.262 -6.083 30.854 1.00 94.38 104 LYS A N 1
ATOM 800 C CA . LYS A 1 104 ? -4.431 -5.578 31.601 1.00 94.38 104 LYS A CA 1
ATOM 801 C C . LYS A 1 104 ? -5.043 -4.359 30.914 1.00 94.38 104 LYS A C 1
ATOM 803 O O . LYS A 1 104 ? -6.260 -4.324 30.737 1.00 94.38 104 LYS A O 1
ATOM 808 N N . ASP A 1 105 ? -4.214 -3.405 30.502 1.00 95.31 105 ASP A N 1
ATOM 809 C CA . ASP A 1 105 ? -4.665 -2.163 29.873 1.00 95.31 105 ASP A CA 1
ATOM 810 C C . ASP A 1 105 ? -5.316 -2.418 28.511 1.00 95.31 105 ASP A C 1
ATOM 812 O O . ASP A 1 105 ? -6.349 -1.812 28.201 1.00 95.31 105 ASP A O 1
ATOM 816 N N . LEU A 1 106 ? -4.763 -3.348 27.723 1.00 95.81 106 LEU A N 1
ATOM 817 C CA . LEU A 1 106 ? -5.348 -3.773 26.450 1.00 95.81 106 LEU A CA 1
ATOM 818 C C . LEU A 1 106 ? -6.651 -4.555 26.653 1.00 95.81 106 LEU A C 1
ATOM 820 O O . LEU A 1 106 ? -7.627 -4.322 25.940 1.00 95.81 106 LEU A O 1
ATOM 824 N N . ALA A 1 107 ? -6.713 -5.435 27.656 1.00 94.75 107 ALA A N 1
ATOM 825 C CA . ALA A 1 107 ? -7.944 -6.139 28.011 1.00 94.75 107 ALA A CA 1
ATOM 826 C C . ALA A 1 107 ? -9.046 -5.173 28.480 1.00 94.75 107 ALA A C 1
ATOM 828 O O . ALA A 1 107 ? -10.224 -5.393 28.204 1.00 94.75 107 ALA A O 1
ATOM 829 N N . GLU A 1 108 ? -8.691 -4.088 29.169 1.00 95.94 108 GLU A N 1
ATOM 830 C CA . GLU A 1 108 ? -9.633 -3.024 29.517 1.00 95.94 108 GLU A CA 1
ATOM 831 C C . GLU A 1 108 ? -10.132 -2.277 28.273 1.00 95.94 108 GLU A C 1
ATOM 833 O O . GLU A 1 108 ? -11.331 -2.038 28.154 1.00 95.94 108 GLU A O 1
ATOM 838 N N . VAL A 1 109 ? -9.251 -1.962 27.317 1.00 96.94 109 VAL A N 1
ATOM 839 C CA . VAL A 1 109 ? -9.656 -1.372 26.028 1.00 96.94 109 VAL A CA 1
ATOM 840 C C . VAL A 1 109 ? -10.655 -2.273 25.297 1.00 96.94 109 VAL A C 1
ATOM 842 O O . VAL A 1 109 ? -11.687 -1.789 24.835 1.00 96.94 109 VAL A O 1
ATOM 845 N N . LEU A 1 110 ? -10.398 -3.583 25.234 1.00 97.19 110 LEU A N 1
ATOM 846 C CA . LEU A 1 110 ? -11.327 -4.546 24.633 1.00 97.19 110 LEU A CA 1
ATOM 847 C C . LEU A 1 110 ? -12.684 -4.547 25.345 1.00 97.19 110 LEU A C 1
ATOM 849 O O . LEU A 1 110 ? -13.718 -4.496 24.683 1.00 97.19 110 LEU A O 1
ATOM 853 N N . LYS A 1 111 ? -12.696 -4.500 26.682 1.00 97.00 111 LYS A N 1
ATOM 854 C CA . LYS A 1 111 ? -13.940 -4.373 27.457 1.00 97.00 111 LYS A CA 1
ATOM 855 C C . LYS A 1 111 ? -14.689 -3.079 27.157 1.00 97.00 111 LYS A C 1
ATOM 857 O O . LYS A 1 111 ? -15.913 -3.106 27.122 1.00 97.00 111 LYS A O 1
ATOM 862 N N . LEU A 1 112 ? -13.995 -1.959 26.954 1.00 97.00 112 LEU A N 1
ATOM 863 C CA . LEU A 1 112 ? -14.635 -0.693 26.584 1.00 97.00 112 LEU A CA 1
ATOM 864 C C . LEU A 1 112 ? -15.270 -0.766 25.193 1.00 97.00 112 LEU A C 1
ATOM 866 O O . LEU A 1 112 ? -16.363 -0.243 25.017 1.00 97.00 112 LEU A O 1
ATOM 870 N N . TYR A 1 113 ? -14.627 -1.438 24.235 1.00 97.56 113 TYR A N 1
ATOM 871 C CA . TYR A 1 113 ? -15.213 -1.697 22.917 1.00 97.56 113 TYR A CA 1
ATOM 872 C C . TYR A 1 113 ? -16.451 -2.594 22.992 1.00 97.56 113 TYR A C 1
ATOM 874 O O . TYR A 1 113 ? -17.439 -2.341 22.303 1.00 97.56 113 TYR A O 1
ATOM 882 N N . GLU A 1 114 ? -16.378 -3.665 23.783 1.00 97.00 114 GLU A N 1
ATOM 883 C CA . GLU A 1 114 ? -17.440 -4.669 23.929 1.00 97.00 114 GLU A CA 1
ATOM 884 C C . GLU A 1 114 ? -18.624 -4.146 24.737 1.00 97.00 114 GLU A C 1
ATOM 886 O O . GLU A 1 114 ? -19.774 -4.491 24.452 1.00 97.00 114 GLU A O 1
ATOM 891 N N . LYS A 1 115 ? -18.356 -3.268 25.707 1.00 95.31 115 LYS A N 1
ATOM 892 C CA . LYS A 1 115 ? -19.386 -2.533 26.427 1.00 95.31 115 LYS A CA 1
ATOM 893 C C . LYS A 1 115 ? -20.205 -1.721 25.427 1.00 95.31 115 LYS A C 1
ATOM 895 O O . LYS A 1 115 ? -19.668 -0.963 24.626 1.00 95.31 115 LYS A O 1
ATOM 900 N N . ASP A 1 116 ? -21.521 -1.902 25.481 1.00 93.75 116 ASP A N 1
ATOM 901 C CA . ASP A 1 116 ? -22.480 -1.223 24.605 1.00 93.75 116 ASP A CA 1
ATOM 902 C C . ASP A 1 116 ? -22.227 -1.464 23.095 1.00 93.75 116 ASP A C 1
ATOM 904 O O . ASP A 1 116 ? -22.711 -0.722 22.240 1.00 93.75 116 ASP A O 1
ATOM 908 N N . SER A 1 117 ? -21.481 -2.527 22.762 1.00 96.44 117 SER A N 1
ATOM 909 C CA . SER A 1 117 ? -21.153 -2.983 21.404 1.00 96.44 117 SER A CA 1
ATOM 910 C C . SER A 1 117 ? -20.597 -1.904 20.466 1.00 96.44 117 SER A C 1
ATOM 912 O O . SER A 1 117 ? -20.906 -1.894 19.272 1.00 96.44 117 SER A O 1
ATOM 914 N N . ILE A 1 118 ? -19.749 -1.006 20.974 1.00 96.81 118 ILE A N 1
ATOM 915 C CA . ILE A 1 118 ? -19.119 0.069 20.184 1.00 96.81 118 ILE A CA 1
ATOM 916 C C . ILE A 1 118 ? -18.358 -0.497 18.977 1.00 96.81 118 ILE A C 1
ATOM 918 O O . ILE A 1 118 ? -18.405 0.076 17.886 1.00 96.81 118 ILE A O 1
ATOM 922 N N . TYR A 1 119 ? -17.720 -1.660 19.140 1.00 96.62 119 TYR A N 1
ATOM 923 C CA . TYR A 1 119 ? -17.006 -2.332 18.052 1.00 96.62 119 TYR A CA 1
ATOM 924 C C . TYR A 1 119 ? -17.886 -2.626 16.828 1.00 96.62 119 TYR A C 1
ATOM 926 O O . TYR A 1 119 ? -17.376 -2.600 15.709 1.00 96.62 119 TYR A O 1
ATOM 934 N N . LEU A 1 120 ? -19.190 -2.888 16.999 1.00 95.69 120 LEU A N 1
ATOM 935 C CA . LEU A 1 120 ? -20.094 -3.162 15.875 1.00 95.69 120 LEU A CA 1
ATOM 936 C C . LEU A 1 120 ? -20.276 -1.920 15.003 1.00 95.69 120 LEU A C 1
ATOM 938 O O . LEU A 1 120 ? -20.201 -2.012 13.778 1.00 95.69 120 LEU A O 1
ATOM 942 N N . ALA A 1 121 ? -20.483 -0.761 15.631 1.00 94.88 121 ALA A N 1
ATOM 943 C CA . ALA A 1 121 ? -20.676 0.497 14.921 1.00 94.88 121 ALA A CA 1
ATOM 944 C C . ALA A 1 121 ? -19.394 0.951 14.203 1.00 94.88 121 ALA A C 1
ATOM 946 O O . ALA A 1 121 ? -19.462 1.335 13.032 1.00 94.88 121 ALA A O 1
ATOM 947 N N . GLU A 1 122 ? -18.227 0.829 14.852 1.00 94.62 122 GLU A N 1
ATOM 948 C CA . GLU A 1 122 ? -16.932 1.110 14.215 1.00 94.62 122 GLU A CA 1
ATOM 949 C C . GLU A 1 122 ? -16.670 0.156 13.042 1.00 94.62 122 GLU A C 1
ATOM 951 O O . GLU A 1 122 ? -16.339 0.600 11.942 1.00 94.62 122 GLU A O 1
ATOM 956 N N . THR A 1 123 ? -16.871 -1.151 13.240 1.00 95.25 123 THR A N 1
ATOM 957 C CA . THR A 1 123 ? -16.628 -2.156 12.192 1.00 95.25 123 THR A CA 1
ATOM 958 C C . THR A 1 123 ? -17.541 -1.932 10.990 1.00 95.25 123 THR A C 1
ATOM 960 O O . THR A 1 123 ? -17.082 -2.027 9.855 1.00 95.25 123 THR A O 1
ATOM 963 N N . ALA A 1 124 ? -18.809 -1.568 11.207 1.00 95.50 124 ALA A N 1
ATOM 964 C CA . ALA A 1 124 ? -19.726 -1.209 10.126 1.00 95.50 124 ALA A CA 1
ATOM 965 C C . ALA A 1 124 ? -19.231 0.007 9.325 1.00 95.50 124 ALA A C 1
ATOM 967 O O . ALA A 1 124 ? -19.278 -0.004 8.094 1.00 95.50 124 ALA A O 1
ATOM 968 N N . GLN A 1 125 ? -18.718 1.038 10.005 1.00 93.75 125 GLN A N 1
ATOM 969 C CA . GLN A 1 125 ? -18.169 2.225 9.349 1.00 93.75 125 GLN A CA 1
ATOM 970 C C . GLN A 1 125 ? -16.903 1.898 8.543 1.00 93.75 125 GLN A C 1
ATOM 972 O O . GLN A 1 125 ? -16.773 2.334 7.397 1.00 93.75 125 GLN A O 1
ATOM 977 N N . VAL A 1 126 ? -15.991 1.107 9.114 1.00 93.62 126 VAL A N 1
ATOM 978 C CA . VAL A 1 126 ? -14.769 0.649 8.434 1.00 93.62 126 VAL A CA 1
ATOM 979 C C . VAL A 1 126 ? -15.120 -0.208 7.221 1.00 93.62 126 VAL A C 1
ATOM 981 O O . VAL A 1 126 ? -14.587 0.019 6.139 1.00 93.62 126 VAL A O 1
ATOM 984 N N . LEU A 1 127 ? -16.064 -1.140 7.360 1.00 95.69 127 LEU A N 1
ATOM 985 C CA . LEU A 1 127 ? -16.527 -1.989 6.265 1.00 95.69 127 LEU A CA 1
ATOM 986 C C . LEU A 1 127 ? -17.114 -1.159 5.118 1.00 95.69 127 LEU A C 1
ATOM 988 O O . LEU A 1 127 ? -16.755 -1.371 3.958 1.00 95.69 127 LEU A O 1
ATOM 992 N N . TYR A 1 128 ? -17.974 -0.188 5.437 1.00 96.31 128 TYR A N 1
ATOM 993 C CA . TYR A 1 128 ? -18.528 0.727 4.443 1.00 96.31 128 TYR A CA 1
ATOM 994 C C . TYR A 1 128 ? -17.429 1.506 3.717 1.00 96.31 128 TYR A C 1
ATOM 996 O O . TYR A 1 128 ? -17.445 1.565 2.485 1.00 96.31 128 TYR A O 1
ATOM 1004 N N . ARG A 1 129 ? -16.451 2.061 4.450 1.00 95.25 129 ARG A N 1
ATOM 1005 C CA . ARG A 1 129 ? -15.323 2.795 3.856 1.00 95.25 129 ARG A CA 1
ATOM 1006 C C . ARG A 1 129 ? -14.498 1.903 2.931 1.00 95.25 129 ARG A C 1
ATOM 1008 O O . ARG A 1 129 ? -14.247 2.284 1.787 1.00 95.25 129 ARG A O 1
ATOM 1015 N N . ASN A 1 130 ? -14.158 0.704 3.398 1.00 94.88 130 ASN A N 1
ATOM 1016 C CA . ASN A 1 130 ? -13.349 -0.248 2.650 1.00 94.88 130 ASN A CA 1
ATOM 1017 C C . ASN A 1 130 ? -14.019 -0.628 1.325 1.00 94.88 130 ASN A C 1
ATOM 1019 O O . ASN A 1 130 ? -13.383 -0.596 0.275 1.00 94.88 130 ASN A O 1
ATOM 1023 N N . ILE A 1 131 ? -15.312 -0.959 1.357 1.00 97.00 131 ILE A N 1
ATOM 1024 C CA . ILE A 1 131 ? -16.054 -1.395 0.166 1.00 97.00 131 ILE A CA 1
ATOM 1025 C C . ILE A 1 131 ? -16.313 -0.230 -0.794 1.00 97.00 131 ILE A C 1
ATOM 1027 O O . ILE A 1 131 ? -16.192 -0.395 -2.008 1.00 97.00 131 ILE A O 1
ATOM 1031 N N . THR A 1 132 ? -16.665 0.941 -0.264 1.00 97.06 132 THR A N 1
ATOM 1032 C CA . THR A 1 132 ? -17.125 2.076 -1.079 1.00 97.06 132 THR A CA 1
ATOM 1033 C C . THR A 1 132 ? -15.969 2.879 -1.668 1.00 97.06 132 THR A C 1
ATOM 1035 O O . THR A 1 132 ? -16.083 3.380 -2.786 1.00 97.06 132 THR A O 1
ATOM 1038 N N . TYR A 1 133 ? -14.853 2.997 -0.945 1.00 96.62 133 TYR A N 1
ATOM 1039 C CA . TYR A 1 133 ? -13.764 3.908 -1.305 1.00 96.62 133 TYR A CA 1
ATOM 1040 C C . TYR A 1 133 ? -12.422 3.195 -1.442 1.00 96.62 133 TYR A C 1
ATOM 1042 O O . TYR A 1 133 ? -11.822 3.256 -2.519 1.00 96.62 133 TYR A O 1
ATOM 1050 N N . ASP A 1 134 ? -11.974 2.483 -0.405 1.00 95.06 134 ASP A N 1
ATOM 1051 C CA . ASP A 1 134 ? -10.584 2.010 -0.346 1.00 95.06 134 ASP A CA 1
ATOM 1052 C C . ASP A 1 134 ? -10.319 0.905 -1.381 1.00 95.06 134 ASP A C 1
ATOM 1054 O O . ASP A 1 134 ? -9.393 1.011 -2.184 1.00 95.06 134 ASP A O 1
ATOM 1058 N N . VAL A 1 135 ? -11.177 -0.119 -1.460 1.00 96.81 135 VAL A N 1
ATOM 1059 C CA . VAL A 1 135 ? -11.039 -1.210 -2.441 1.00 96.81 135 VAL A CA 1
ATOM 1060 C C . VAL A 1 135 ? -11.139 -0.698 -3.886 1.00 96.81 135 VAL A C 1
ATOM 1062 O O . VAL A 1 135 ? -10.269 -1.043 -4.690 1.00 96.81 135 VAL A O 1
ATOM 1065 N N . PRO A 1 136 ? -12.133 0.130 -4.272 1.00 98.00 136 PRO A N 1
ATOM 1066 C CA . PRO A 1 136 ? -12.172 0.716 -5.612 1.00 98.00 136 PRO A CA 1
ATOM 1067 C C . PRO A 1 136 ? -10.942 1.563 -5.948 1.00 98.00 136 PRO A C 1
ATOM 1069 O O . PRO A 1 136 ? -10.443 1.508 -7.075 1.00 98.00 136 PRO A O 1
ATOM 1072 N N . PHE A 1 137 ? -10.441 2.341 -4.988 1.00 97.69 137 PHE A N 1
ATOM 1073 C CA . PHE A 1 137 ? -9.240 3.150 -5.162 1.00 97.69 137 PHE A CA 1
ATOM 1074 C C . PHE A 1 137 ? -7.999 2.280 -5.382 1.00 97.69 137 PHE A C 1
ATOM 1076 O O . PHE A 1 137 ? -7.269 2.494 -6.353 1.00 97.69 137 PHE A O 1
ATOM 1083 N N . LEU A 1 138 ? -7.797 1.257 -4.549 1.00 97.25 138 LEU A N 1
ATOM 1084 C CA . LEU A 1 138 ? -6.691 0.308 -4.682 1.00 97.25 138 LEU A CA 1
ATOM 1085 C C . LEU A 1 138 ? -6.753 -0.446 -6.014 1.00 97.25 138 LEU A C 1
ATOM 1087 O O . LEU A 1 138 ? -5.746 -0.516 -6.711 1.00 97.25 138 LEU A O 1
ATOM 1091 N N . LYS A 1 139 ? -7.936 -0.905 -6.445 1.00 98.06 139 LYS A N 1
ATOM 1092 C CA . LYS A 1 139 ? -8.115 -1.536 -7.767 1.00 98.06 139 LYS A CA 1
ATOM 1093 C C . LYS A 1 139 ? -7.681 -0.622 -8.914 1.00 98.06 139 LYS A C 1
ATOM 1095 O O . LYS A 1 139 ? -6.988 -1.066 -9.825 1.00 98.06 139 LYS A O 1
ATOM 1100 N N . LYS A 1 140 ? -8.046 0.665 -8.862 1.00 98.06 140 LYS A N 1
ATOM 1101 C CA . LYS A 1 140 ? -7.609 1.652 -9.865 1.00 98.06 140 LYS A CA 1
ATOM 1102 C C . LYS A 1 140 ? -6.097 1.862 -9.841 1.00 98.06 140 LYS A C 1
ATOM 1104 O O . LYS A 1 140 ? -5.497 2.030 -10.899 1.00 98.06 140 LYS A O 1
ATOM 1109 N N . GLN A 1 141 ? -5.482 1.879 -8.661 1.00 98.19 141 GLN A N 1
ATOM 1110 C CA . GLN A 1 141 ? -4.028 1.991 -8.547 1.00 98.19 141 GLN A CA 1
ATOM 1111 C C . GLN A 1 141 ? -3.315 0.760 -9.108 1.00 98.19 141 GLN A C 1
ATOM 1113 O O . GLN A 1 141 ? -2.389 0.924 -9.897 1.00 98.19 141 GLN A O 1
ATOM 1118 N N . MET A 1 142 ? -3.786 -0.448 -8.785 1.00 98.00 142 MET A N 1
ATOM 1119 C CA . MET A 1 142 ? -3.248 -1.697 -9.336 1.00 98.00 142 MET A CA 1
ATOM 1120 C C . MET A 1 142 ? -3.289 -1.688 -10.865 1.00 98.00 142 MET A C 1
ATOM 1122 O O . MET A 1 142 ? -2.262 -1.882 -11.503 1.00 98.00 142 MET A O 1
ATOM 1126 N N . GLN A 1 143 ? -4.431 -1.326 -11.457 1.00 98.19 143 GLN A N 1
ATOM 1127 C CA . GLN A 1 143 ? -4.570 -1.250 -12.913 1.00 98.19 143 GLN A CA 1
ATOM 1128 C C . GLN A 1 143 ? -3.568 -0.276 -13.560 1.00 98.19 143 GLN A C 1
ATOM 1130 O O . GLN A 1 143 ? -3.013 -0.570 -14.618 1.00 98.19 143 GLN A O 1
ATOM 1135 N N . LYS A 1 144 ? -3.314 0.882 -12.934 1.00 98.31 144 LYS A N 1
ATOM 1136 C CA . LYS A 1 144 ? -2.313 1.849 -13.421 1.00 98.31 144 LYS A CA 1
ATOM 1137 C C . LYS A 1 144 ? -0.892 1.295 -13.341 1.00 98.31 144 LYS A C 1
ATOM 1139 O O . LYS A 1 144 ? -0.100 1.520 -14.257 1.00 98.31 144 LYS A O 1
ATOM 1144 N N . LEU A 1 145 ? -0.567 0.606 -12.249 1.00 98.38 145 LEU A N 1
ATOM 1145 C CA . LEU A 1 145 ? 0.741 -0.018 -12.063 1.00 98.38 145 LEU A CA 1
ATOM 1146 C C . LEU A 1 145 ? 0.962 -1.137 -13.082 1.00 98.38 145 LEU A C 1
ATOM 1148 O O . LEU A 1 145 ? 2.013 -1.156 -13.715 1.00 98.38 145 LEU A O 1
ATOM 1152 N N . ASP A 1 146 ? -0.038 -1.986 -13.318 1.00 98.25 146 ASP A N 1
ATOM 1153 C CA . ASP A 1 146 ? 0.023 -3.052 -14.324 1.00 98.25 146 ASP A CA 1
ATOM 1154 C C . ASP A 1 146 ? 0.229 -2.489 -15.734 1.00 98.25 146 ASP A C 1
ATOM 1156 O O . ASP A 1 146 ? 1.090 -2.960 -16.482 1.00 98.25 146 ASP A O 1
ATOM 1160 N N . GLN A 1 147 ? -0.506 -1.428 -16.087 1.00 98.19 147 GLN A N 1
ATOM 1161 C CA . GLN A 1 147 ? -0.322 -0.737 -17.363 1.00 98.19 147 GLN A CA 1
ATOM 1162 C C . GLN A 1 147 ? 1.100 -0.172 -17.495 1.00 98.19 147 GLN A C 1
ATOM 1164 O O . GLN A 1 147 ? 1.769 -0.397 -18.503 1.00 98.19 147 GLN A O 1
ATOM 1169 N N . THR A 1 148 ? 1.586 0.512 -16.458 1.00 98.44 148 THR A N 1
ATOM 1170 C CA . THR A 1 148 ? 2.937 1.092 -16.442 1.00 98.44 148 THR A CA 1
ATOM 1171 C C . THR A 1 148 ? 4.008 0.004 -16.555 1.00 98.44 148 THR A C 1
ATOM 1173 O O . THR A 1 148 ? 4.972 0.148 -17.307 1.00 98.44 148 THR A O 1
ATOM 1176 N N . ALA A 1 149 ? 3.837 -1.117 -15.854 1.00 98.38 149 ALA A N 1
ATOM 1177 C CA . ALA A 1 149 ? 4.748 -2.253 -15.917 1.00 98.38 149 ALA A CA 1
ATOM 1178 C C . ALA A 1 149 ? 4.801 -2.863 -17.328 1.00 98.38 149 ALA A C 1
ATOM 1180 O O . ALA A 1 149 ? 5.890 -3.153 -17.833 1.00 98.38 149 ALA A O 1
ATOM 1181 N N . ALA A 1 150 ? 3.652 -3.003 -17.996 1.00 98.00 150 ALA A N 1
ATOM 1182 C CA . ALA A 1 150 ? 3.580 -3.490 -19.371 1.00 98.00 150 ALA A CA 1
ATOM 1183 C C . ALA A 1 150 ? 4.280 -2.542 -20.362 1.00 98.00 150 ALA A C 1
ATOM 1185 O O . ALA A 1 150 ? 5.069 -2.990 -21.200 1.00 98.00 150 ALA A O 1
ATOM 1186 N N . GLU A 1 151 ? 4.055 -1.232 -20.238 1.00 98.12 151 GLU A N 1
ATOM 1187 C CA . GLU A 1 151 ? 4.706 -0.206 -21.064 1.00 98.12 151 GLU A CA 1
ATOM 1188 C C . GLU A 1 151 ? 6.232 -0.211 -20.885 1.00 98.12 151 GLU A C 1
ATOM 1190 O O . GLU A 1 151 ? 6.980 -0.204 -21.868 1.00 98.12 151 GLU A O 1
ATOM 1195 N N . LEU A 1 152 ? 6.710 -0.296 -19.640 1.00 98.31 152 LEU A N 1
ATOM 1196 C CA . LEU A 1 152 ? 8.139 -0.384 -19.330 1.00 98.31 152 LEU A CA 1
ATOM 1197 C C . LEU A 1 152 ? 8.767 -1.677 -19.859 1.00 98.31 152 LEU A C 1
ATOM 1199 O O . LEU A 1 152 ? 9.873 -1.642 -20.402 1.00 98.31 152 LEU A O 1
ATOM 1203 N N . SER A 1 153 ? 8.067 -2.807 -19.752 1.00 98.19 153 SER A N 1
ATOM 1204 C CA . SER A 1 153 ? 8.525 -4.094 -20.289 1.00 98.19 153 SER A CA 1
ATOM 1205 C C . SER A 1 153 ? 8.685 -4.051 -21.813 1.00 98.19 153 SER A C 1
ATOM 1207 O O . SER A 1 153 ? 9.715 -4.467 -22.359 1.00 98.19 153 SER A O 1
ATOM 1209 N N . LYS A 1 154 ? 7.715 -3.451 -22.513 1.00 98.00 154 LYS A N 1
ATOM 1210 C CA . LYS A 1 154 ? 7.800 -3.230 -23.961 1.00 98.00 154 LYS A CA 1
ATOM 1211 C C . LYS A 1 154 ? 8.970 -2.314 -24.315 1.00 98.00 154 LYS A C 1
ATOM 1213 O O . LYS A 1 154 ? 9.814 -2.690 -25.124 1.00 98.00 154 LYS A O 1
ATOM 1218 N N . LYS A 1 155 ? 9.091 -1.165 -23.641 1.00 98.12 155 LYS A N 1
ATOM 1219 C CA . LYS A 1 155 ? 10.189 -0.212 -23.863 1.00 98.12 155 LYS A CA 1
ATOM 1220 C C . LYS A 1 155 ? 11.559 -0.848 -23.634 1.00 98.12 155 LYS A C 1
ATOM 1222 O O . LYS A 1 155 ? 12.492 -0.572 -24.388 1.00 98.12 155 LYS A O 1
ATOM 1227 N N . ARG A 1 156 ? 11.690 -1.718 -22.628 1.00 97.88 156 ARG A N 1
ATOM 1228 C CA . ARG A 1 156 ? 12.915 -2.485 -22.368 1.00 97.88 156 ARG A CA 1
ATOM 1229 C C . ARG A 1 156 ? 13.258 -3.393 -23.546 1.00 97.88 156 ARG A C 1
ATOM 1231 O O . ARG A 1 156 ? 14.408 -3.409 -23.974 1.00 97.88 156 ARG A O 1
ATOM 1238 N N . THR A 1 157 ? 12.272 -4.119 -24.062 1.00 97.62 157 THR A N 1
ATOM 1239 C CA . THR A 1 157 ? 12.450 -5.042 -25.193 1.00 97.62 157 THR A CA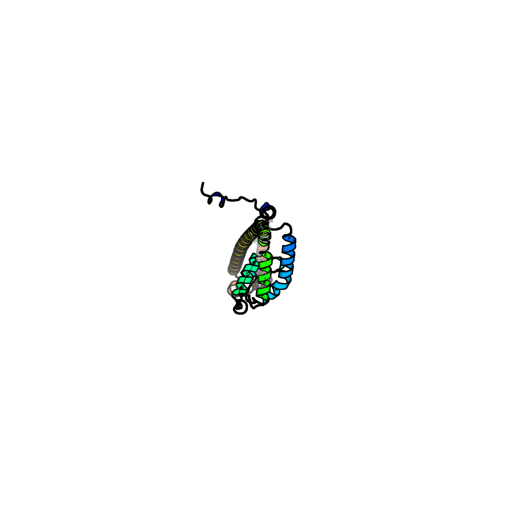 1
ATOM 1240 C C . THR A 1 157 ? 12.852 -4.292 -26.462 1.00 97.62 157 THR A C 1
ATOM 1242 O O . THR A 1 157 ? 13.842 -4.653 -27.097 1.00 97.62 157 THR A O 1
ATOM 1245 N N . ASP A 1 158 ? 12.159 -3.197 -26.779 1.00 97.62 158 ASP A N 1
ATOM 1246 C CA . ASP A 1 158 ? 12.455 -2.360 -27.948 1.00 97.62 158 ASP A CA 1
ATOM 1247 C C . ASP A 1 158 ? 13.852 -1.721 -27.848 1.00 97.62 158 ASP A C 1
ATOM 1249 O O . ASP A 1 158 ? 14.606 -1.695 -28.823 1.00 97.62 158 ASP A O 1
ATOM 1253 N N . SER A 1 159 ? 14.240 -1.266 -26.651 1.00 96.94 159 SER A N 1
ATOM 1254 C CA . SER A 1 159 ? 15.579 -0.717 -26.390 1.00 96.94 159 SER A CA 1
ATOM 1255 C C . SER A 1 159 ? 16.676 -1.770 -26.544 1.00 96.94 159 SER A C 1
ATOM 1257 O O . SER A 1 159 ? 17.715 -1.488 -27.136 1.00 96.94 159 SER A O 1
ATOM 1259 N N . LEU A 1 160 ? 16.454 -2.991 -26.046 1.00 97.75 160 LEU A N 1
ATOM 1260 C CA . LEU A 1 160 ? 17.415 -4.088 -26.174 1.00 97.75 160 LEU A CA 1
ATOM 1261 C C . LEU A 1 160 ? 17.593 -4.509 -27.636 1.00 97.75 160 LEU A C 1
ATOM 1263 O O . LEU A 1 160 ? 18.720 -4.743 -28.079 1.00 97.75 160 LEU A O 1
ATOM 1267 N N . LYS A 1 161 ? 16.491 -4.563 -28.392 1.00 97.75 161 LYS A N 1
ATOM 1268 C CA . LYS A 1 161 ? 16.528 -4.826 -29.830 1.00 97.75 161 LYS A CA 1
ATOM 1269 C C . LYS A 1 161 ? 17.310 -3.737 -30.560 1.00 97.75 161 LYS A C 1
ATOM 1271 O O . LYS A 1 161 ? 18.267 -4.054 -31.250 1.00 97.75 161 LYS A O 1
ATOM 1276 N N . SER A 1 162 ? 16.995 -2.469 -30.297 1.00 97.62 162 SER A N 1
ATOM 1277 C CA . SER A 1 162 ? 17.696 -1.325 -30.896 1.00 97.62 162 SER A CA 1
ATOM 1278 C C . SER A 1 162 ? 19.197 -1.345 -30.587 1.00 97.62 162 SER A C 1
ATOM 1280 O O . SER A 1 162 ? 20.017 -1.141 -31.473 1.00 97.62 162 SER A O 1
ATOM 1282 N N . ALA A 1 163 ? 19.583 -1.648 -29.343 1.00 97.44 163 ALA A N 1
ATOM 1283 C CA . ALA A 1 163 ? 20.988 -1.769 -28.955 1.00 97.44 163 ALA A CA 1
ATOM 1284 C C . ALA A 1 163 ? 21.712 -2.907 -29.695 1.00 97.44 163 ALA A C 1
ATOM 1286 O O . ALA A 1 163 ? 22.891 -2.775 -30.026 1.00 97.44 163 ALA A O 1
ATOM 1287 N N . THR A 1 164 ? 21.013 -4.014 -29.955 1.00 97.12 164 THR A N 1
ATOM 1288 C CA . THR A 1 164 ? 21.544 -5.134 -30.744 1.00 97.12 164 THR A CA 1
ATOM 1289 C C . THR A 1 164 ? 21.695 -4.730 -32.207 1.00 97.12 164 THR A C 1
ATOM 1291 O O . THR A 1 164 ? 22.777 -4.888 -32.761 1.00 97.12 164 THR A O 1
ATOM 1294 N N . ASP A 1 165 ? 20.673 -4.101 -32.790 1.00 97.19 165 ASP A N 1
ATOM 1295 C CA . ASP A 1 165 ? 20.697 -3.623 -34.175 1.00 97.19 165 ASP A CA 1
ATOM 1296 C C . ASP A 1 165 ? 21.843 -2.616 -34.403 1.00 97.19 165 ASP A C 1
ATOM 1298 O O . ASP A 1 165 ? 22.593 -2.742 -35.371 1.00 97.19 165 ASP A O 1
ATOM 1302 N N . PHE A 1 166 ? 22.052 -1.666 -33.480 1.00 96.00 166 PHE A N 1
ATOM 1303 C CA . PHE A 1 166 ? 23.174 -0.720 -33.547 1.00 96.00 166 PHE A CA 1
ATOM 1304 C C . PHE A 1 166 ? 24.534 -1.404 -33.416 1.00 96.00 166 PHE A C 1
ATOM 1306 O O . PHE A 1 166 ? 25.476 -1.034 -34.117 1.00 96.00 166 PHE A O 1
ATOM 1313 N N . ARG A 1 167 ? 24.658 -2.407 -32.538 1.00 94.81 167 ARG A N 1
ATOM 1314 C CA . ARG A 1 167 ? 25.896 -3.183 -32.403 1.00 94.81 167 ARG A CA 1
ATOM 1315 C C . ARG A 1 167 ? 26.205 -3.944 -33.689 1.00 94.81 167 ARG A C 1
ATOM 1317 O O . ARG A 1 167 ? 27.340 -3.897 -34.155 1.00 94.81 167 ARG A O 1
ATOM 1324 N N . ASP A 1 168 ? 25.213 -4.616 -34.258 1.00 94.94 168 ASP A N 1
ATOM 1325 C CA . ASP A 1 168 ? 25.370 -5.397 -35.483 1.00 94.94 168 ASP A CA 1
ATOM 1326 C C . ASP A 1 168 ? 25.693 -4.490 -36.672 1.00 94.94 168 ASP A C 1
ATOM 1328 O O . ASP A 1 168 ? 26.538 -4.828 -37.503 1.00 94.94 168 ASP A O 1
ATOM 1332 N N . GLN A 1 169 ? 25.057 -3.318 -36.754 1.00 95.44 169 GLN A N 1
ATOM 1333 C CA . GLN A 1 169 ? 25.375 -2.314 -37.765 1.00 95.44 169 GLN A CA 1
ATOM 1334 C C . GLN A 1 169 ? 26.811 -1.806 -37.616 1.00 95.44 169 GLN A C 1
ATOM 1336 O O . GLN A 1 169 ? 27.558 -1.821 -38.592 1.00 95.44 169 GLN A O 1
ATOM 1341 N N . TYR A 1 170 ? 27.226 -1.444 -36.401 1.00 88.69 170 TYR A N 1
ATOM 1342 C CA . TYR A 1 170 ? 28.598 -1.024 -36.123 1.00 88.69 170 TYR A CA 1
ATOM 1343 C C . TYR A 1 170 ? 29.612 -2.100 -36.532 1.00 88.69 170 TYR A C 1
ATOM 1345 O O . TYR A 1 170 ? 30.570 -1.819 -37.247 1.00 88.69 170 TYR A O 1
ATOM 1353 N N . GLN A 1 171 ? 29.374 -3.362 -36.162 1.00 87.00 171 GLN A N 1
ATOM 1354 C CA . GLN A 1 171 ? 30.247 -4.475 -36.545 1.00 87.00 171 GLN A CA 1
ATOM 1355 C C . GLN A 1 171 ? 30.323 -4.668 -38.065 1.00 87.00 171 GLN A C 1
ATOM 1357 O O . GLN A 1 171 ? 31.412 -4.900 -38.594 1.00 87.00 171 GLN A O 1
ATOM 1362 N N . LYS A 1 172 ? 29.198 -4.546 -38.783 1.00 89.75 172 LYS A N 1
ATOM 1363 C CA . LYS A 1 172 ? 29.169 -4.604 -40.255 1.00 89.75 172 LYS A CA 1
ATOM 1364 C C . LYS A 1 172 ? 29.977 -3.471 -40.882 1.00 89.75 172 LYS A C 1
ATOM 1366 O O . LYS A 1 172 ? 30.741 -3.721 -41.813 1.00 89.75 172 LYS A O 1
ATOM 1371 N N . GLU A 1 173 ? 29.832 -2.249 -40.377 1.00 86.88 173 GLU A N 1
ATOM 1372 C CA . GLU A 1 173 ? 30.582 -1.084 -40.855 1.00 86.88 173 GLU A CA 1
ATOM 1373 C C . GLU A 1 173 ? 32.085 -1.258 -40.604 1.00 86.88 173 GLU A C 1
ATOM 1375 O O . GLU A 1 173 ? 32.878 -1.117 -41.538 1.00 86.88 173 GLU A O 1
ATOM 1380 N N . CYS A 1 174 ? 32.492 -1.692 -39.410 1.00 80.31 174 CYS A N 1
ATOM 1381 C CA . CYS A 1 174 ? 33.895 -1.986 -39.117 1.00 80.31 174 CYS A CA 1
ATOM 1382 C C . CYS A 1 174 ? 34.470 -3.105 -40.005 1.00 80.31 174 CYS A C 1
ATOM 1384 O O . CYS A 1 174 ? 35.574 -2.968 -40.533 1.00 80.31 174 CYS A O 1
ATOM 1386 N N . ALA A 1 175 ? 33.720 -4.189 -40.230 1.00 82.00 175 ALA A N 1
ATOM 1387 C CA . ALA A 1 175 ? 34.134 -5.260 -41.138 1.00 82.00 175 ALA A CA 1
ATOM 1388 C C . ALA A 1 175 ? 34.255 -4.771 -42.592 1.00 82.00 175 ALA A C 1
ATOM 1390 O O . ALA A 1 175 ? 35.129 -5.224 -43.336 1.00 82.00 175 ALA A O 1
ATOM 1391 N N . SER A 1 176 ? 33.402 -3.829 -43.008 1.00 84.69 176 SER A N 1
ATOM 1392 C CA . SER A 1 176 ? 33.508 -3.203 -44.326 1.00 84.69 176 SER A CA 1
ATOM 1393 C C . SER A 1 176 ? 34.797 -2.390 -44.454 1.00 84.69 176 SER A C 1
ATOM 1395 O O . SER A 1 176 ? 35.528 -2.594 -45.419 1.00 84.69 176 SER A O 1
ATOM 1397 N N . LEU A 1 177 ? 35.140 -1.563 -43.458 1.00 79.19 177 LEU A N 1
ATOM 1398 C CA . LEU A 1 177 ? 36.390 -0.793 -43.422 1.00 79.19 177 LEU A CA 1
ATOM 1399 C C . LEU A 1 177 ? 37.617 -1.704 -43.475 1.00 79.19 177 LEU A C 1
ATOM 1401 O O . LEU A 1 177 ? 38.579 -1.399 -44.178 1.00 79.19 177 LEU A O 1
ATOM 1405 N N . HIS A 1 178 ? 37.556 -2.861 -42.811 1.00 73.81 178 HIS A N 1
ATOM 1406 C CA . HIS A 1 178 ? 38.624 -3.850 -42.896 1.00 73.81 178 HIS A CA 1
ATOM 1407 C C . HIS A 1 178 ? 38.882 -4.323 -44.333 1.00 73.81 178 HIS A C 1
ATOM 1409 O O . 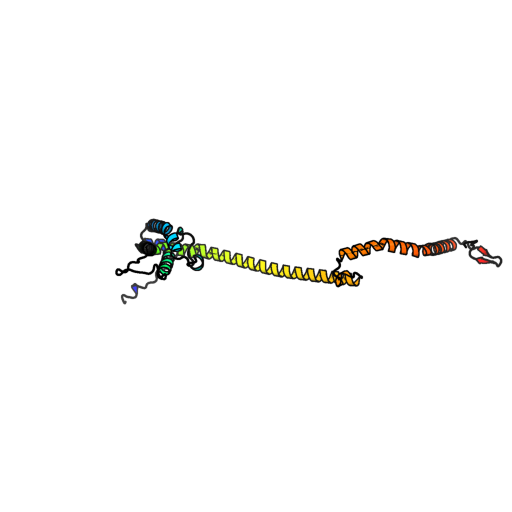HIS A 1 178 ? 40.028 -4.395 -44.773 1.00 73.81 178 HIS A O 1
ATOM 1415 N N . ARG A 1 179 ? 37.819 -4.564 -45.112 1.00 73.00 179 ARG A N 1
ATOM 1416 C CA . ARG A 1 179 ? 37.936 -4.931 -46.534 1.00 73.00 179 ARG A CA 1
ATOM 1417 C C . ARG A 1 179 ? 38.598 -3.835 -47.375 1.00 73.00 179 ARG A C 1
ATOM 1419 O O . ARG A 1 179 ? 39.280 -4.154 -48.342 1.00 73.00 179 ARG A O 1
ATOM 1426 N N . TRP A 1 180 ? 38.416 -2.567 -47.009 1.00 74.50 180 TRP A N 1
ATOM 1427 C CA . TRP A 1 180 ? 39.040 -1.420 -47.678 1.00 74.50 180 TRP A CA 1
ATOM 1428 C C . TRP A 1 180 ? 40.506 -1.193 -47.278 1.00 74.50 180 TRP A C 1
ATOM 1430 O O . TRP A 1 180 ? 41.118 -0.230 -47.733 1.00 74.50 180 TRP A O 1
ATOM 1440 N N . GLY A 1 181 ? 41.089 -2.091 -46.477 1.00 70.19 181 GLY A N 1
ATOM 1441 C CA . GLY A 1 181 ? 42.508 -2.076 -46.128 1.00 70.19 181 GLY A CA 1
ATOM 1442 C C . GLY A 1 181 ? 42.821 -1.507 -44.745 1.00 70.19 181 GLY A C 1
ATOM 1443 O O . GLY A 1 181 ? 43.996 -1.463 -44.390 1.00 70.19 181 GLY A O 1
ATOM 1444 N N . CYS A 1 182 ? 41.814 -1.119 -43.952 1.00 68.50 182 CYS A N 1
ATOM 1445 C CA . CYS A 1 182 ? 42.028 -0.710 -42.562 1.00 68.50 182 CYS A CA 1
ATOM 1446 C C . CYS A 1 182 ? 42.300 -1.937 -41.671 1.00 68.50 182 CYS A C 1
ATOM 1448 O O . CYS A 1 182 ? 41.499 -2.872 -41.581 1.00 68.50 182 CYS A O 1
ATOM 1450 N N . GLN A 1 183 ? 43.436 -1.964 -40.988 1.00 65.19 183 GLN A N 1
ATOM 1451 C CA . GLN A 1 183 ? 43.873 -3.093 -40.163 1.00 65.19 183 GLN A CA 1
ATOM 1452 C C . GLN A 1 183 ? 43.357 -3.011 -38.719 1.00 65.19 183 GLN A C 1
ATOM 1454 O O . GLN A 1 183 ? 43.382 -4.019 -38.010 1.00 65.19 183 GLN A O 1
ATOM 1459 N N . ALA A 1 184 ? 42.833 -1.859 -38.285 1.00 61.59 184 ALA A N 1
ATOM 1460 C CA . ALA A 1 184 ? 42.403 -1.589 -36.911 1.00 61.59 184 ALA A CA 1
ATOM 1461 C C . ALA A 1 184 ? 41.417 -2.611 -36.332 1.00 61.59 184 ALA A C 1
ATOM 1463 O O . ALA A 1 184 ? 41.495 -2.925 -35.144 1.00 61.59 184 ALA A O 1
ATOM 1464 N N . PHE A 1 185 ? 40.540 -3.191 -37.160 1.00 56.59 185 PHE A N 1
ATOM 1465 C CA . PHE A 1 185 ? 39.508 -4.126 -36.696 1.00 56.59 185 PHE A CA 1
ATOM 1466 C C . PHE A 1 185 ? 40.069 -5.415 -36.068 1.00 56.59 185 PHE A C 1
ATOM 1468 O O . PHE A 1 185 ? 39.443 -5.974 -35.173 1.00 56.59 185 PHE A O 1
ATOM 1475 N N . SER A 1 186 ? 41.253 -5.873 -36.494 1.00 55.34 186 SER A N 1
ATOM 1476 C CA . SER A 1 186 ? 41.869 -7.122 -35.997 1.00 55.34 186 SER A CA 1
ATOM 1477 C C . SER A 1 186 ? 42.888 -6.892 -34.873 1.00 55.34 186 SER A C 1
ATOM 1479 O O . SER A 1 186 ? 43.326 -7.846 -34.234 1.00 55.34 186 SER A O 1
ATOM 1481 N N . SER A 1 187 ? 43.274 -5.633 -34.645 1.00 60.66 187 SER A N 1
ATOM 1482 C CA . SER A 1 187 ? 44.498 -5.266 -33.915 1.00 60.66 187 SER A CA 1
ATOM 1483 C C . SER A 1 187 ? 44.240 -4.446 -32.647 1.00 60.66 187 SER A C 1
ATOM 1485 O O . SER A 1 187 ? 45.179 -4.165 -31.908 1.00 60.66 187 SER A O 1
ATOM 1487 N N . GLY A 1 188 ? 42.992 -4.027 -32.399 1.00 61.38 188 GLY A N 1
ATOM 1488 C CA . GLY A 1 188 ? 42.641 -3.170 -31.258 1.00 61.38 188 GLY A CA 1
ATOM 1489 C C . GLY A 1 188 ? 43.116 -1.717 -31.389 1.00 61.38 188 GLY A C 1
ATOM 1490 O O . GLY A 1 188 ? 43.214 -1.017 -30.386 1.00 61.38 188 GLY A O 1
ATOM 1491 N N . VAL A 1 189 ? 43.427 -1.267 -32.608 1.00 64.56 189 VAL A N 1
ATOM 1492 C CA . VAL A 1 189 ? 43.821 0.121 -32.901 1.00 64.56 189 VAL A CA 1
ATOM 1493 C C . VAL A 1 189 ? 42.558 0.968 -33.087 1.00 64.56 189 VAL A C 1
ATOM 1495 O O . VAL A 1 189 ? 41.570 0.484 -33.636 1.00 64.56 189 VAL A O 1
ATOM 1498 N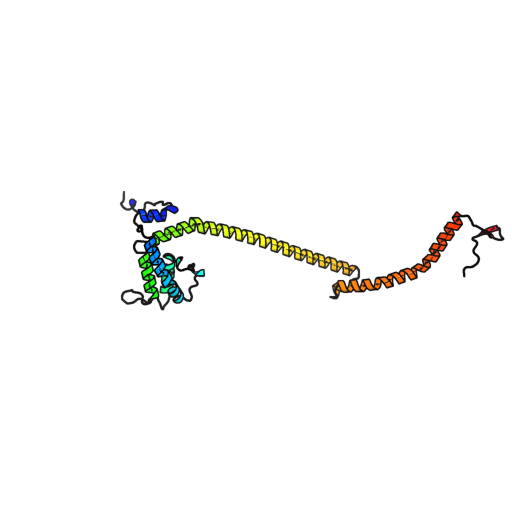 N . ASP A 1 190 ? 42.565 2.223 -32.632 1.00 70.56 190 ASP A N 1
ATOM 1499 C CA . ASP A 1 190 ? 41.453 3.146 -32.878 1.00 70.56 190 ASP A CA 1
ATOM 1500 C C . ASP A 1 190 ? 41.329 3.417 -34.389 1.00 70.56 190 ASP A C 1
ATOM 1502 O O . ASP A 1 190 ? 42.251 3.934 -35.027 1.00 70.56 190 ASP A O 1
ATOM 1506 N N . ILE A 1 191 ? 40.176 3.063 -34.967 1.00 73.88 191 ILE A N 1
ATOM 1507 C CA . ILE A 1 191 ? 39.858 3.266 -36.390 1.00 73.88 191 ILE A CA 1
ATOM 1508 C C . ILE A 1 191 ? 40.056 4.737 -36.779 1.00 73.88 191 ILE A C 1
ATOM 1510 O O . ILE A 1 191 ? 40.508 5.035 -37.886 1.00 73.88 191 ILE A O 1
ATOM 1514 N N . ARG A 1 192 ? 39.752 5.670 -35.869 1.00 78.88 192 ARG A N 1
ATOM 1515 C CA . ARG A 1 192 ? 39.930 7.103 -36.104 1.00 78.88 192 ARG A CA 1
ATOM 1516 C C . ARG A 1 192 ? 41.397 7.456 -36.320 1.00 78.88 192 ARG A C 1
ATOM 1518 O O . ARG A 1 192 ? 41.705 8.202 -37.249 1.00 78.88 192 ARG A O 1
ATOM 1525 N N . ASP A 1 193 ? 42.288 6.922 -35.495 1.00 79.25 193 ASP A N 1
ATOM 1526 C CA . ASP A 1 193 ? 43.720 7.215 -35.567 1.00 79.25 193 ASP A CA 1
ATOM 1527 C C . ASP A 1 193 ? 44.363 6.607 -36.815 1.00 79.25 193 ASP A C 1
ATOM 1529 O O . ASP A 1 193 ? 45.203 7.250 -37.456 1.00 79.25 193 ASP A O 1
ATOM 1533 N N . GLU A 1 194 ? 43.932 5.408 -37.218 1.00 77.94 194 GLU A N 1
ATOM 1534 C CA . GLU A 1 194 ? 44.376 4.793 -38.470 1.00 77.94 194 GLU A CA 1
ATOM 1535 C C . GLU A 1 194 ? 43.945 5.631 -39.682 1.00 77.94 194 GLU A C 1
ATOM 1537 O O . GLU A 1 194 ? 44.782 5.976 -40.520 1.00 77.94 194 GLU A O 1
ATOM 1542 N N . LEU A 1 195 ? 42.670 6.033 -39.751 1.00 80.25 195 LEU A N 1
ATOM 1543 C CA . LEU A 1 195 ? 42.155 6.866 -40.843 1.00 80.25 195 LEU A CA 1
ATOM 1544 C C . LEU A 1 195 ? 42.868 8.222 -40.913 1.00 80.25 195 LEU A C 1
ATOM 1546 O O . LEU A 1 195 ? 43.260 8.662 -41.996 1.00 80.25 195 LEU A O 1
ATOM 1550 N N . LEU A 1 196 ? 43.084 8.875 -39.767 1.00 83.94 196 LEU A N 1
ATOM 1551 C CA . LEU A 1 196 ? 43.811 10.146 -39.701 1.00 83.94 196 LEU A CA 1
ATOM 1552 C C . LEU A 1 196 ? 45.273 9.996 -40.124 1.00 83.94 196 LEU A C 1
ATOM 1554 O O . LEU A 1 196 ? 45.831 10.907 -40.736 1.00 83.94 196 LEU A O 1
ATOM 1558 N N . THR A 1 197 ? 45.905 8.864 -39.821 1.00 82.44 197 THR A N 1
ATOM 1559 C CA . THR A 1 197 ? 47.281 8.586 -40.246 1.00 82.44 197 THR A CA 1
ATOM 1560 C C . THR A 1 197 ? 47.351 8.308 -41.744 1.00 82.44 197 THR A C 1
ATOM 1562 O O . THR A 1 197 ? 48.191 8.894 -42.424 1.00 82.44 197 THR A O 1
ATOM 1565 N N . GLY A 1 198 ? 46.430 7.506 -42.285 1.00 78.50 198 GLY A N 1
ATOM 1566 C CA . GLY A 1 198 ? 46.321 7.267 -43.726 1.00 78.50 198 GLY A CA 1
ATOM 1567 C C . GLY A 1 198 ? 46.092 8.556 -44.518 1.00 78.50 198 GLY A C 1
ATOM 1568 O O . GLY A 1 198 ? 46.743 8.784 -45.538 1.00 78.50 198 GLY A O 1
ATOM 1569 N N . ALA A 1 199 ? 45.254 9.462 -44.006 1.00 84.75 199 ALA A N 1
ATOM 1570 C CA . ALA A 1 199 ? 44.997 10.755 -44.637 1.00 84.75 199 ALA A CA 1
ATOM 1571 C C . ALA A 1 199 ? 46.261 11.626 -44.782 1.00 84.75 199 ALA A C 1
ATOM 1573 O O . ALA A 1 199 ? 46.383 12.368 -45.756 1.00 84.75 199 ALA A O 1
ATOM 1574 N N . LYS A 1 200 ? 47.239 11.508 -43.870 1.00 87.00 200 LYS A N 1
ATOM 1575 C CA . LYS A 1 200 ? 48.509 12.261 -43.942 1.00 87.00 200 LYS A CA 1
ATOM 1576 C C . LYS A 1 200 ? 49.402 11.836 -45.110 1.00 87.00 200 LYS A C 1
ATOM 1578 O O . LYS A 1 200 ? 50.277 12.603 -45.497 1.00 87.00 200 LYS A O 1
ATOM 1583 N N . ILE A 1 201 ? 49.197 10.642 -45.667 1.00 84.44 201 ILE A N 1
ATOM 1584 C CA . ILE A 1 201 ? 49.990 10.109 -46.786 1.00 84.44 201 ILE A CA 1
ATOM 1585 C C . ILE A 1 201 ? 49.473 10.650 -48.133 1.00 84.44 201 ILE A C 1
ATOM 1587 O O . ILE A 1 201 ? 50.222 10.714 -49.108 1.00 84.44 201 ILE A O 1
ATOM 1591 N N . LEU A 1 202 ? 48.215 11.106 -48.187 1.00 86.75 202 LEU A N 1
ATOM 1592 C CA . LEU A 1 202 ? 47.564 11.568 -49.416 1.00 86.75 202 LEU A CA 1
ATOM 1593 C C . LEU A 1 202 ? 48.307 12.704 -50.144 1.00 86.75 202 LEU A C 1
ATOM 1595 O O . LEU A 1 202 ? 48.458 12.579 -51.357 1.00 86.75 202 LEU A O 1
ATOM 1599 N N . PRO A 1 203 ? 48.816 13.769 -49.486 1.00 91.06 203 PRO A N 1
ATOM 1600 C CA . PRO A 1 203 ? 49.531 14.840 -50.185 1.00 91.06 203 PRO A CA 1
ATOM 1601 C C . PRO A 1 203 ? 50.753 14.330 -50.958 1.00 91.06 203 PRO A C 1
ATOM 1603 O O . PRO A 1 203 ? 50.890 14.604 -52.144 1.00 91.06 203 PRO A O 1
ATOM 1606 N N . GLN A 1 204 ? 51.584 13.497 -50.321 1.00 89.94 204 GLN A N 1
ATOM 1607 C CA . GLN A 1 204 ? 52.763 12.914 -50.970 1.00 89.94 204 GLN A CA 1
ATOM 1608 C C . GLN A 1 204 ? 52.383 11.969 -52.113 1.00 89.94 204 GLN A C 1
ATOM 1610 O O . GLN A 1 204 ? 53.070 11.915 -53.133 1.00 89.94 204 GLN A O 1
ATOM 1615 N N . LEU A 1 205 ? 51.290 11.216 -51.957 1.00 88.81 205 LEU A N 1
ATOM 1616 C CA . LEU A 1 205 ? 50.767 10.365 -53.019 1.00 88.81 205 LEU A CA 1
ATOM 1617 C C . LEU A 1 205 ? 50.330 11.202 -54.229 1.00 88.81 205 LEU A C 1
ATOM 1619 O O . LEU A 1 205 ? 50.699 10.866 -55.355 1.00 88.81 205 LEU A O 1
ATOM 1623 N N . TYR A 1 206 ? 49.589 12.290 -54.004 1.00 91.25 206 TYR A N 1
ATOM 1624 C CA . TYR A 1 206 ? 49.153 13.192 -55.069 1.00 91.25 206 TYR A CA 1
ATOM 1625 C C . TYR A 1 206 ? 50.333 13.872 -55.765 1.00 91.25 206 TYR A C 1
ATOM 1627 O O . TYR A 1 206 ? 50.363 13.880 -56.994 1.00 91.25 206 TYR A O 1
ATOM 1635 N N . ASP A 1 207 ? 51.337 14.339 -55.021 1.00 92.12 207 ASP A N 1
ATOM 1636 C CA . ASP A 1 207 ? 52.556 14.921 -55.598 1.00 92.12 207 ASP A CA 1
ATOM 1637 C C . ASP A 1 207 ? 53.316 13.907 -56.464 1.00 92.12 207 ASP A C 1
ATOM 1639 O O . ASP A 1 207 ? 53.787 14.226 -57.558 1.00 92.12 207 ASP A O 1
ATOM 1643 N N . ASN A 1 208 ? 53.409 12.654 -56.012 1.00 92.69 208 ASN A N 1
ATOM 1644 C CA . ASN A 1 208 ? 54.068 11.583 -56.758 1.00 92.69 208 ASN A CA 1
ATOM 1645 C C . ASN A 1 208 ? 53.309 11.246 -58.048 1.00 92.69 208 ASN A C 1
ATOM 1647 O O . ASN A 1 208 ? 53.926 11.121 -59.107 1.00 92.69 208 ASN A O 1
ATOM 1651 N N . ILE A 1 209 ? 51.977 11.147 -57.978 1.00 91.50 209 ILE A N 1
ATOM 1652 C CA . ILE A 1 209 ? 51.131 10.957 -59.161 1.00 91.50 209 ILE A CA 1
ATOM 1653 C C . ILE A 1 209 ? 51.341 12.121 -60.126 1.00 91.50 209 ILE A C 1
ATOM 1655 O O . ILE A 1 209 ? 51.719 11.863 -61.263 1.00 91.50 209 ILE A O 1
ATOM 1659 N N . ALA A 1 210 ? 51.196 13.368 -59.666 1.00 90.81 210 ALA A N 1
ATOM 1660 C CA . ALA A 1 210 ? 51.370 14.568 -60.482 1.00 90.81 210 ALA A CA 1
ATOM 1661 C C . ALA A 1 210 ? 52.733 14.580 -61.188 1.00 90.81 210 ALA A C 1
ATOM 1663 O O . ALA A 1 210 ? 52.803 14.752 -62.406 1.00 90.81 210 ALA A O 1
ATOM 1664 N N . THR A 1 211 ? 53.805 14.288 -60.446 1.00 91.75 211 THR A N 1
ATOM 1665 C CA . THR A 1 211 ? 55.174 14.214 -60.975 1.00 91.75 211 THR A CA 1
ATOM 1666 C C . THR A 1 211 ? 55.319 13.118 -62.030 1.00 91.75 211 THR A C 1
ATOM 1668 O O . THR A 1 211 ? 55.880 13.352 -63.099 1.00 91.75 211 THR A O 1
ATOM 1671 N N . LYS A 1 212 ? 54.793 11.914 -61.773 1.00 89.56 212 LYS A N 1
ATOM 1672 C CA . LYS A 1 212 ? 54.855 10.794 -62.727 1.00 89.56 212 LYS A CA 1
ATOM 1673 C C . LYS A 1 212 ? 54.003 11.033 -63.967 1.00 89.56 212 LYS A C 1
ATOM 1675 O O . LYS A 1 212 ? 54.382 10.602 -65.051 1.00 89.56 212 LYS A O 1
ATOM 1680 N N . THR A 1 213 ? 52.877 11.725 -63.827 1.00 90.31 213 THR A N 1
ATOM 1681 C CA . THR A 1 213 ? 51.999 12.072 -64.949 1.00 90.31 213 THR A CA 1
ATOM 1682 C C . THR A 1 213 ? 52.471 13.295 -65.726 1.00 90.31 213 THR A C 1
ATOM 1684 O O . THR A 1 213 ? 52.023 13.477 -66.851 1.00 90.31 213 THR A O 1
ATOM 1687 N N . ALA A 1 214 ? 53.413 14.093 -65.209 1.00 87.88 214 ALA A N 1
ATOM 1688 C CA . ALA A 1 214 ? 53.940 15.272 -65.905 1.00 87.88 214 ALA A CA 1
ATOM 1689 C C . ALA A 1 214 ? 54.572 14.935 -67.269 1.00 87.88 214 ALA A C 1
ATOM 1691 O O . ALA A 1 214 ? 54.537 15.737 -68.197 1.00 87.88 214 ALA A O 1
ATOM 1692 N N . VAL A 1 215 ? 55.091 13.713 -67.450 1.00 84.62 215 VAL A N 1
ATOM 1693 C CA . VAL A 1 215 ? 55.594 13.254 -68.758 1.00 84.62 215 VAL A CA 1
ATOM 1694 C C . VAL A 1 215 ? 54.497 13.211 -69.830 1.00 84.62 215 VAL A C 1
ATOM 1696 O O . VAL A 1 215 ? 54.781 13.413 -71.012 1.00 84.62 215 VAL A O 1
ATOM 1699 N N . LEU A 1 216 ? 53.241 12.992 -69.423 1.00 87.31 216 LEU A N 1
ATOM 1700 C CA . LEU A 1 216 ? 52.091 12.957 -70.322 1.00 87.31 216 LEU A CA 1
ATOM 1701 C C . LEU A 1 216 ? 51.759 14.342 -70.872 1.00 87.31 216 LEU A C 1
ATOM 1703 O O . LEU A 1 216 ? 51.172 14.418 -71.940 1.00 87.31 216 LEU A O 1
ATOM 1707 N N . GLU A 1 217 ? 52.192 15.426 -70.226 1.00 86.94 217 GLU A N 1
ATOM 1708 C CA . GLU A 1 217 ? 51.999 16.787 -70.736 1.00 86.94 217 GLU A CA 1
ATOM 1709 C C . GLU A 1 217 ? 52.637 16.962 -72.119 1.00 86.94 217 GLU A C 1
ATOM 1711 O O . GLU A 1 217 ? 52.035 17.538 -73.021 1.00 86.94 217 GLU A O 1
ATOM 1716 N N . LYS A 1 218 ? 53.828 16.384 -72.331 1.00 84.44 218 LYS A N 1
ATOM 1717 C CA . LYS A 1 218 ? 54.494 16.400 -73.642 1.00 84.44 218 LYS A CA 1
ATOM 1718 C C . LYS A 1 218 ? 53.708 15.613 -74.689 1.00 84.44 218 LYS A C 1
ATOM 1720 O O . LYS A 1 218 ? 53.677 16.017 -75.846 1.00 84.44 218 LYS A O 1
ATOM 1725 N N . VAL A 1 219 ? 53.081 14.508 -74.286 1.00 85.38 219 VAL A N 1
ATOM 1726 C CA . VAL A 1 219 ? 52.249 13.675 -75.167 1.00 85.38 219 VAL A CA 1
ATOM 1727 C C . VAL A 1 219 ? 50.952 14.401 -75.517 1.00 85.38 219 VAL A C 1
ATOM 1729 O O . VAL A 1 219 ? 50.596 14.462 -76.689 1.00 85.38 219 VAL A O 1
ATOM 1732 N N . CYS A 1 220 ? 50.282 15.005 -74.533 1.00 85.56 220 CYS A N 1
ATOM 1733 C CA . CYS A 1 220 ? 49.094 15.828 -74.750 1.00 85.56 220 CYS A CA 1
ATOM 1734 C C . CYS A 1 220 ? 49.406 16.996 -75.688 1.00 85.56 220 CYS A C 1
ATOM 1736 O O . CYS A 1 220 ? 48.720 17.159 -76.692 1.00 85.56 220 CYS A O 1
ATOM 1738 N N . ARG A 1 221 ? 50.502 17.725 -75.438 1.00 86.12 221 ARG A N 1
ATOM 1739 C CA . ARG A 1 221 ? 50.944 18.829 -76.297 1.00 86.12 221 ARG A CA 1
ATOM 1740 C C . ARG A 1 221 ? 51.278 18.366 -77.713 1.00 86.12 221 ARG A C 1
ATOM 1742 O O . ARG A 1 221 ? 50.858 19.005 -78.666 1.00 86.12 221 ARG A O 1
ATOM 1749 N N . TYR A 1 222 ? 51.970 17.235 -77.867 1.00 82.56 222 TYR A N 1
ATOM 1750 C CA . TYR A 1 222 ? 52.236 16.654 -79.186 1.00 82.56 222 TYR A CA 1
ATOM 1751 C C . TYR A 1 222 ? 50.940 16.350 -79.947 1.00 82.56 222 TYR A C 1
ATOM 1753 O O . TYR A 1 222 ? 50.829 16.669 -81.128 1.00 82.56 222 TYR A O 1
ATOM 1761 N N . VAL A 1 223 ? 49.948 15.752 -79.281 1.00 84.31 223 VAL A N 1
ATOM 1762 C CA . VAL A 1 223 ? 48.650 15.449 -79.899 1.00 84.31 223 VAL A CA 1
ATOM 1763 C C . VAL A 1 223 ? 47.896 16.734 -80.254 1.00 84.31 223 VAL A C 1
ATOM 1765 O O . VAL A 1 223 ? 47.338 16.820 -81.345 1.00 84.31 223 VAL A O 1
ATOM 1768 N N . GLU A 1 224 ? 47.906 17.749 -79.390 1.00 83.06 224 GLU A N 1
ATOM 1769 C CA . GLU A 1 224 ? 47.293 19.058 -79.659 1.00 83.06 224 GLU A CA 1
ATOM 1770 C C . GLU A 1 224 ? 47.951 19.781 -80.843 1.00 83.06 224 GLU A C 1
ATOM 1772 O O . GLU A 1 224 ? 47.254 20.286 -81.731 1.00 83.06 224 GLU A O 1
ATOM 1777 N N . GLU A 1 225 ? 49.285 19.794 -80.900 1.00 81.19 225 GLU A N 1
ATOM 1778 C CA . GLU A 1 225 ? 50.065 20.351 -82.010 1.00 81.19 225 GLU A CA 1
ATOM 1779 C C . GLU A 1 225 ? 49.805 19.580 -83.307 1.00 81.19 225 GLU A C 1
ATOM 1781 O O . GLU A 1 225 ? 49.545 20.192 -84.343 1.00 81.19 225 GLU A O 1
ATOM 1786 N N . PHE A 1 226 ? 49.783 18.245 -83.252 1.00 77.62 226 PHE A N 1
ATOM 1787 C CA . PHE A 1 226 ? 49.453 17.389 -84.390 1.00 77.62 226 PHE A CA 1
ATOM 1788 C C . PHE A 1 226 ? 48.046 17.677 -84.927 1.00 77.62 226 PHE A C 1
ATOM 1790 O O . PHE A 1 226 ? 47.880 17.909 -86.125 1.00 77.62 226 PHE A O 1
ATOM 1797 N N . ILE A 1 227 ? 47.031 17.724 -84.056 1.00 80.06 227 ILE A N 1
ATOM 1798 C CA . ILE A 1 227 ? 45.649 18.041 -84.445 1.00 80.06 227 ILE A CA 1
ATOM 1799 C C . ILE A 1 227 ? 45.583 19.437 -85.070 1.00 80.06 227 ILE A C 1
ATOM 1801 O O . ILE A 1 227 ? 44.951 19.608 -86.113 1.00 80.06 227 ILE A O 1
ATOM 1805 N N . THR A 1 228 ? 46.250 20.425 -84.474 1.00 77.88 228 THR A N 1
ATOM 1806 C CA . THR A 1 228 ? 46.261 21.808 -84.969 1.00 77.88 228 THR A CA 1
ATOM 1807 C C . THR A 1 228 ? 46.938 21.916 -86.336 1.00 77.88 228 THR A C 1
ATOM 1809 O O . THR A 1 228 ? 46.400 22.570 -87.230 1.00 77.88 228 THR A O 1
ATOM 1812 N N . ALA A 1 229 ? 48.075 21.247 -86.535 1.00 68.62 229 ALA A N 1
ATOM 1813 C CA . ALA A 1 229 ? 48.802 21.226 -87.804 1.00 68.62 229 ALA A CA 1
ATOM 1814 C C . ALA A 1 229 ? 48.001 20.529 -88.916 1.00 68.62 229 ALA A C 1
ATOM 1816 O O . ALA A 1 229 ? 47.920 21.037 -90.037 1.00 68.62 229 ALA A O 1
ATOM 1817 N N . VAL A 1 230 ? 47.338 19.408 -88.602 1.00 69.56 230 VAL A N 1
ATOM 1818 C CA . VAL A 1 230 ? 46.433 18.716 -89.535 1.00 69.56 230 VAL A CA 1
ATOM 1819 C C . VAL A 1 230 ? 45.254 19.612 -89.927 1.00 69.56 230 VAL A C 1
ATOM 1821 O O . VAL A 1 230 ? 44.911 19.667 -91.106 1.00 69.56 230 VAL A O 1
ATOM 1824 N N . HIS A 1 231 ? 44.670 20.358 -88.983 1.00 70.00 231 HIS A N 1
ATOM 1825 C CA . HIS A 1 231 ? 43.562 21.279 -89.266 1.00 70.00 231 HIS A CA 1
ATOM 1826 C C . HIS A 1 231 ? 43.986 22.537 -90.043 1.00 70.00 231 HIS A C 1
ATOM 1828 O O . HIS A 1 231 ? 43.186 23.061 -90.815 1.00 70.00 231 HIS A O 1
ATOM 1834 N N . LYS A 1 232 ? 45.218 23.032 -89.859 1.00 65.88 232 LYS A N 1
ATOM 1835 C CA . LYS A 1 232 ? 45.740 24.233 -90.543 1.00 65.88 232 LYS A CA 1
ATOM 1836 C C . LYS A 1 232 ? 46.430 23.950 -91.883 1.00 65.88 232 LYS A C 1
ATOM 1838 O O . LYS A 1 232 ? 46.660 24.884 -92.645 1.00 65.88 232 LYS A O 1
ATOM 1843 N N . GLY A 1 233 ? 46.726 22.688 -92.200 1.00 61.75 233 GLY A N 1
ATOM 1844 C CA . GLY A 1 233 ? 47.278 22.284 -93.499 1.00 61.75 233 GLY A CA 1
ATOM 1845 C C . GLY A 1 233 ? 48.775 22.569 -93.692 1.00 61.75 233 GLY A C 1
ATOM 1846 O O . GLY A 1 233 ? 49.235 22.625 -94.830 1.00 61.75 233 GLY A O 1
ATOM 1847 N N . GLU A 1 234 ? 49.547 22.717 -92.612 1.00 55.47 234 GLU A N 1
ATOM 1848 C CA . GLU A 1 234 ? 50.975 23.089 -92.629 1.00 55.47 234 GLU A CA 1
ATOM 1849 C C . GLU A 1 234 ? 51.908 21.895 -92.936 1.00 55.47 234 GLU A C 1
ATOM 1851 O O . GLU A 1 234 ? 52.794 21.536 -92.163 1.00 55.47 234 GLU A O 1
ATOM 1856 N N . TRP A 1 235 ? 51.710 21.248 -94.085 1.00 60.03 235 TRP A N 1
ATOM 1857 C CA . TRP A 1 235 ? 52.580 20.172 -94.575 1.00 60.03 235 TRP A CA 1
ATOM 1858 C C . TRP A 1 235 ? 53.697 20.740 -95.459 1.00 60.03 235 TRP A C 1
ATOM 1860 O O . TRP A 1 235 ? 53.417 21.462 -96.417 1.00 60.03 235 TRP A O 1
ATOM 1870 N N . VAL A 1 236 ? 54.959 20.382 -95.202 1.00 58.50 236 VAL A N 1
ATOM 1871 C CA . VAL A 1 236 ? 56.112 20.843 -96.000 1.00 58.50 236 VAL A CA 1
ATOM 1872 C C . VAL A 1 236 ? 56.594 19.714 -96.910 1.00 58.50 236 VAL A C 1
ATOM 1874 O O . VAL A 1 236 ? 56.617 18.558 -96.511 1.00 58.50 236 VAL A O 1
ATOM 1877 N N . LYS A 1 237 ? 56.965 20.007 -98.159 1.00 55.91 237 LYS A N 1
ATOM 1878 C CA . LYS A 1 237 ? 57.488 18.986 -99.085 1.00 55.91 237 LYS A CA 1
ATOM 1879 C C . LYS A 1 237 ? 58.998 18.836 -98.922 1.00 55.91 237 LYS A C 1
ATOM 1881 O O . LYS A 1 237 ? 59.706 19.840 -98.888 1.00 55.91 237 LYS A O 1
ATOM 1886 N N . ASP A 1 238 ? 59.488 17.602 -98.850 1.00 56.91 238 ASP A N 1
ATOM 1887 C CA . ASP A 1 238 ? 60.927 17.326 -98.866 1.00 56.91 238 ASP A CA 1
ATOM 1888 C C . ASP A 1 238 ? 61.531 17.458 -100.271 1.00 56.91 238 ASP A C 1
ATOM 1890 O O . ASP A 1 238 ? 60.826 17.665 -101.261 1.00 56.91 238 ASP A O 1
ATOM 1894 N N . GLN A 1 239 ? 62.854 17.307 -100.369 1.00 52.25 239 GLN A N 1
ATOM 1895 C CA . GLN A 1 239 ? 63.598 17.404 -101.633 1.00 52.25 239 GLN A CA 1
ATOM 1896 C C . GLN A 1 239 ? 63.224 16.318 -102.667 1.00 52.25 239 GLN A C 1
ATOM 1898 O O . GLN A 1 239 ? 63.603 16.428 -103.829 1.00 52.25 239 GLN A O 1
ATOM 1903 N N . SER A 1 240 ? 62.457 15.297 -102.274 1.00 56.88 240 SER A N 1
ATOM 1904 C CA . SER A 1 240 ? 61.882 14.259 -103.138 1.00 56.88 240 SER A CA 1
ATOM 1905 C C . SER A 1 240 ? 60.382 14.458 -103.429 1.00 56.88 240 SER A C 1
ATOM 1907 O O . SER A 1 240 ? 59.763 13.643 -104.114 1.00 56.88 240 SER A O 1
ATOM 1909 N N . GLY A 1 241 ? 59.790 15.563 -102.962 1.00 55.94 241 GLY A N 1
ATOM 1910 C CA . GLY A 1 241 ? 58.412 15.966 -103.248 1.00 55.94 241 GLY A CA 1
ATOM 1911 C C . GLY A 1 241 ? 57.344 15.303 -102.374 1.00 55.94 241 GLY A C 1
ATOM 1912 O O . GLY A 1 241 ? 56.155 15.541 -102.605 1.00 55.94 241 GLY A O 1
ATOM 1913 N N . LYS A 1 242 ? 57.726 14.508 -101.365 1.00 57.72 242 LYS A N 1
ATOM 1914 C CA . LYS A 1 242 ? 56.784 13.935 -100.390 1.00 57.72 242 LYS A CA 1
ATOM 1915 C C . LYS A 1 242 ? 56.496 14.939 -99.279 1.00 57.72 242 LYS A C 1
ATOM 1917 O O . LYS A 1 242 ? 57.411 15.563 -98.749 1.00 57.72 242 LYS A O 1
ATOM 1922 N N . SER A 1 243 ? 55.221 15.089 -98.923 1.00 57.59 243 SER A N 1
ATOM 1923 C CA . SER A 1 243 ? 54.811 15.910 -97.782 1.00 57.59 243 SER A CA 1
ATOM 1924 C C . SER A 1 243 ? 55.276 15.261 -96.478 1.00 57.59 243 SER A C 1
ATOM 1926 O O . SER A 1 243 ? 54.864 14.148 -96.158 1.00 57.59 243 SER A O 1
ATOM 1928 N N . ILE A 1 244 ? 56.115 15.963 -95.729 1.00 58.16 244 ILE A N 1
ATOM 1929 C CA . ILE A 1 244 ? 56.593 15.603 -94.397 1.00 58.16 244 ILE A CA 1
ATOM 1930 C C . ILE A 1 244 ? 56.352 16.742 -93.407 1.00 58.16 244 ILE A C 1
ATOM 1932 O O . ILE A 1 244 ? 56.159 17.908 -93.753 1.00 58.16 244 ILE A O 1
ATOM 1936 N N . PHE A 1 245 ? 56.337 16.359 -92.139 1.00 56.06 245 PHE A N 1
ATOM 1937 C CA . PHE A 1 245 ? 56.189 17.256 -91.007 1.00 56.06 245 PHE A CA 1
ATOM 1938 C C . PHE A 1 245 ? 57.486 18.059 -90.812 1.00 56.06 245 PHE A C 1
ATOM 1940 O O . PHE A 1 245 ? 58.560 17.466 -90.707 1.00 56.06 245 PHE A O 1
ATOM 1947 N N . ALA A 1 246 ? 57.420 19.392 -90.783 1.00 50.03 246 ALA A N 1
ATOM 1948 C CA . ALA A 1 246 ? 58.600 20.217 -90.538 1.00 50.03 246 ALA A CA 1
ATOM 1949 C C . ALA A 1 246 ? 58.854 20.350 -89.033 1.00 50.03 246 ALA A C 1
ATOM 1951 O O . ALA A 1 246 ? 58.101 21.021 -88.336 1.00 50.03 246 ALA A O 1
ATOM 1952 N N . PHE A 1 247 ? 59.939 19.753 -88.536 1.00 55.97 247 PHE A N 1
ATOM 1953 C CA . PHE A 1 247 ? 60.504 20.132 -87.242 1.00 55.97 247 PHE A CA 1
ATOM 1954 C C . PHE A 1 247 ? 62.034 20.112 -87.304 1.00 55.97 247 PHE A C 1
ATOM 1956 O O . PHE A 1 247 ? 62.656 19.065 -87.473 1.00 55.97 247 PHE A O 1
ATOM 1963 N N . ILE A 1 248 ? 62.640 21.292 -87.175 1.00 46.12 248 ILE A N 1
ATOM 1964 C CA . ILE A 1 248 ? 64.064 21.460 -86.881 1.00 46.12 248 ILE A CA 1
ATOM 1965 C C . ILE A 1 248 ? 64.185 21.497 -85.352 1.00 46.12 248 ILE A C 1
ATOM 1967 O O . ILE A 1 248 ? 63.641 22.391 -84.716 1.00 46.12 248 ILE A O 1
ATOM 1971 N N . TYR A 1 249 ? 64.910 20.513 -84.809 1.00 41.91 249 TYR A N 1
ATOM 1972 C CA . TYR A 1 249 ? 65.484 20.426 -83.458 1.00 41.91 249 TYR A CA 1
ATOM 1973 C C . TYR A 1 249 ? 64.548 20.530 -82.242 1.00 41.91 249 TYR A C 1
ATOM 1975 O O . TYR A 1 249 ? 64.300 21.609 -81.716 1.00 41.91 249 TYR A O 1
ATOM 1983 N N . ILE A 1 250 ? 64.216 19.366 -81.672 1.00 36.03 250 ILE A N 1
ATOM 1984 C CA . ILE A 1 250 ? 64.228 19.179 -80.213 1.00 36.03 250 ILE A CA 1
ATOM 1985 C C . ILE A 1 250 ? 64.990 17.875 -79.937 1.00 36.03 250 ILE A C 1
ATOM 1987 O O . ILE A 1 250 ? 64.434 16.784 -80.061 1.00 36.03 250 ILE A O 1
ATOM 1991 N N . ILE A 1 251 ? 66.284 18.010 -79.635 1.00 34.88 251 ILE A N 1
ATOM 1992 C CA . ILE A 1 251 ? 66.987 17.117 -78.702 1.00 34.88 251 ILE A CA 1
ATOM 1993 C C . ILE A 1 251 ? 66.863 17.787 -77.338 1.00 34.88 251 ILE A C 1
ATOM 1995 O O . ILE A 1 251 ? 67.108 19.015 -77.297 1.00 34.88 251 ILE A O 1
#